Protein AF-A0A9R0SVG1-F1 (afdb_monomer_lite)

Foldseek 3Di:
DDDDDDDQDDAVAFLHHDPDLCSLQEELQRRLVVVLVVVQVVCVVVVVCQPPADEAEDFEQCLRNRLVNVVCLVVCVVDPPTRNHNYQAYEYELYDFACVLQVVVLVVDDDPDDDDDPPPPPPPVPQPQQDQRDQDPPPDLCNVQNVVQVQSQDPVNCVVVVRDPPGDNGGTNDDPPRNYDHPPNGCLVSVLVCLVVLHAYEYEYACAESNRHVRSVVVSVVVSVFAWPADWDFDDDPPDGQWIWTATHSNYIYTYGYQAYRPRCSGPVPSVVVVVVCVVVVHDD

Structure (mmCIF, N/CA/C/O backbone):
data_AF-A0A9R0SVG1-F1
#
_entry.id   AF-A0A9R0SVG1-F1
#
loop_
_atom_site.group_PDB
_atom_site.id
_atom_site.type_symbol
_atom_site.label_atom_id
_atom_site.label_alt_id
_atom_site.label_comp_id
_atom_site.label_asym_id
_atom_site.label_entity_id
_atom_site.label_seq_id
_atom_site.pdbx_PDB_ins_code
_atom_site.Cartn_x
_atom_site.Cartn_y
_atom_site.Cartn_z
_atom_site.occupancy
_atom_site.B_iso_or_equiv
_atom_site.auth_seq_id
_atom_site.auth_comp_id
_atom_site.auth_asym_id
_atom_site.auth_atom_id
_atom_site.pdbx_PDB_model_num
ATOM 1 N N . MET A 1 1 ? -10.661 -12.583 -8.905 1.00 70.31 1 MET A N 1
ATOM 2 C CA . MET A 1 1 ? -11.545 -11.723 -8.083 1.00 70.31 1 MET A CA 1
ATOM 3 C C . MET A 1 1 ? -10.953 -11.666 -6.681 1.00 70.31 1 MET A C 1
ATOM 5 O O . MET A 1 1 ? -10.494 -12.705 -6.222 1.00 70.31 1 MET A O 1
ATOM 9 N N . ALA A 1 2 ? -10.889 -10.492 -6.050 1.00 90.62 2 ALA A N 1
ATOM 10 C CA . ALA A 1 2 ? -10.274 -10.303 -4.732 1.00 90.62 2 ALA A CA 1
ATOM 11 C C . ALA A 1 2 ? -11.295 -9.747 -3.730 1.00 90.62 2 ALA A C 1
ATOM 13 O O . ALA A 1 2 ? -12.180 -8.985 -4.111 1.00 90.62 2 ALA A O 1
ATOM 14 N N . SER A 1 3 ? -11.151 -10.113 -2.457 1.00 96.00 3 SER A N 1
ATOM 15 C CA . SER A 1 3 ? -11.856 -9.476 -1.340 1.00 96.00 3 SER A CA 1
ATOM 16 C C . SER A 1 3 ? -10.907 -8.484 -0.677 1.00 96.00 3 SER A C 1
ATOM 18 O O . SER A 1 3 ? -9.765 -8.839 -0.388 1.00 96.00 3 SER A O 1
ATOM 20 N N . ILE A 1 4 ? -11.362 -7.251 -0.454 1.00 96.19 4 ILE A N 1
ATOM 21 C CA . ILE A 1 4 ? -10.527 -6.157 0.056 1.00 96.19 4 ILE A CA 1
ATOM 22 C C . ILE A 1 4 ? -11.031 -5.743 1.437 1.00 96.19 4 ILE A C 1
ATOM 24 O O . ILE A 1 4 ? -12.234 -5.593 1.644 1.00 96.19 4 ILE A O 1
ATOM 28 N N . ILE A 1 5 ? -10.100 -5.550 2.372 1.00 97.00 5 ILE A N 1
ATOM 29 C CA . ILE A 1 5 ? -10.364 -4.981 3.694 1.00 97.00 5 ILE A CA 1
ATOM 30 C C . ILE A 1 5 ? -9.752 -3.581 3.714 1.00 97.00 5 ILE A C 1
ATOM 32 O O . ILE A 1 5 ? -8.534 -3.447 3.621 1.00 97.00 5 ILE A O 1
ATOM 36 N N . PHE A 1 6 ? -10.590 -2.556 3.859 1.00 96.94 6 PHE A N 1
ATOM 37 C CA . PHE A 1 6 ? -10.144 -1.201 4.178 1.00 96.94 6 PHE A CA 1
ATOM 38 C C . PHE A 1 6 ? -10.179 -1.030 5.694 1.00 96.94 6 PHE A C 1
ATOM 40 O O . PHE A 1 6 ? -11.219 -1.240 6.319 1.00 96.94 6 PHE A O 1
ATOM 47 N N . LEU A 1 7 ? -9.029 -0.712 6.284 1.00 97.38 7 LEU A N 1
ATOM 48 C CA . LEU A 1 7 ? -8.871 -0.576 7.726 1.00 97.38 7 LEU A CA 1
ATOM 49 C C . LEU A 1 7 ? -8.456 0.851 8.065 1.00 97.38 7 LEU A C 1
ATOM 51 O O . LEU A 1 7 ? -7.365 1.278 7.695 1.00 97.38 7 LEU A O 1
ATOM 55 N N . ASP A 1 8 ? -9.288 1.539 8.841 1.00 96.06 8 ASP A N 1
ATOM 56 C CA . ASP A 1 8 ? -8.904 2.796 9.473 1.00 96.06 8 ASP A CA 1
ATOM 57 C C . ASP A 1 8 ? -7.877 2.511 10.576 1.00 96.06 8 ASP A C 1
ATOM 59 O O . ASP A 1 8 ? -8.185 1.914 11.611 1.00 96.06 8 ASP A O 1
ATOM 63 N N . SER A 1 9 ? -6.632 2.905 10.333 1.00 94.62 9 SER A N 1
ATOM 64 C CA . SER A 1 9 ? -5.501 2.730 11.242 1.00 94.62 9 SER A CA 1
ATOM 65 C C . SER A 1 9 ? -4.568 3.938 11.122 1.00 94.62 9 SER A C 1
ATOM 67 O O . SER A 1 9 ? -4.356 4.401 10.000 1.00 94.62 9 SER A O 1
ATOM 69 N N . PRO A 1 10 ? -3.951 4.418 12.217 1.00 94.94 10 PRO A N 1
ATOM 70 C CA . PRO A 1 10 ? -4.011 3.913 13.596 1.00 94.94 10 PRO A CA 1
ATOM 71 C C . PRO A 1 10 ? -5.373 4.102 14.285 1.00 94.94 10 PRO A C 1
ATOM 73 O O . PRO A 1 10 ? -6.328 4.648 13.735 1.00 94.94 10 PRO A O 1
ATOM 76 N N . VAL A 1 11 ? -5.477 3.619 15.524 1.00 94.38 11 VAL A N 1
ATOM 77 C CA . VAL A 1 11 ? -6.601 3.959 16.402 1.00 94.38 11 VAL A CA 1
ATOM 78 C C . VAL A 1 11 ? -6.771 5.484 16.479 1.00 94.38 11 VAL A C 1
ATOM 80 O O . VAL A 1 11 ? -5.789 6.218 16.538 1.00 94.38 11 VAL A O 1
ATOM 83 N N . CYS A 1 12 ? -8.021 5.958 16.463 1.00 92.44 12 CYS A N 1
ATOM 84 C CA . CYS A 1 12 ? -8.389 7.380 16.393 1.00 92.44 12 CYS A CA 1
ATOM 85 C C . CYS A 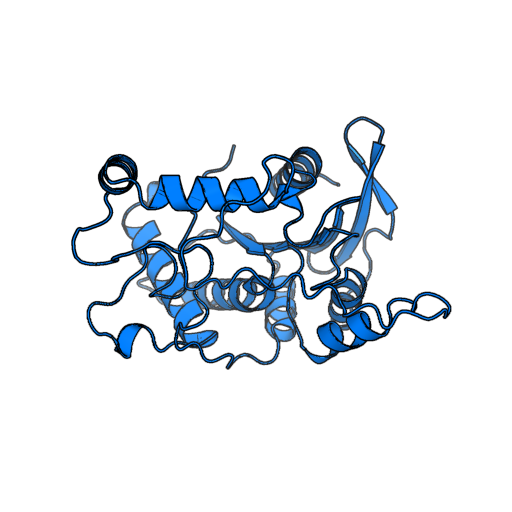1 12 ? -8.241 8.046 15.006 1.00 92.44 12 CYS A C 1
ATOM 87 O O . CYS A 1 12 ? -8.446 9.258 14.897 1.00 92.44 12 CYS A O 1
ATOM 89 N N . SER A 1 13 ? -7.962 7.269 13.953 1.00 92.56 13 SER A N 1
ATOM 90 C CA . SER A 1 13 ? -8.112 7.675 12.547 1.00 92.56 13 SER A CA 1
ATOM 91 C C . SER A 1 13 ? -9.465 7.234 11.980 1.00 92.56 13 SER A C 1
ATOM 93 O O . SER A 1 13 ? -9.929 6.136 12.282 1.00 92.56 13 SER A O 1
ATOM 95 N N . GLY A 1 14 ? -10.094 8.074 11.150 1.00 93.12 14 GLY A N 1
ATOM 96 C CA . GLY A 1 14 ? -11.385 7.774 10.523 1.00 93.12 14 GLY A CA 1
ATOM 97 C C . GLY A 1 14 ? -12.462 7.397 11.545 1.00 93.12 14 GLY A C 1
ATOM 98 O O . GLY A 1 14 ? -12.779 8.179 12.440 1.00 93.12 14 GLY A O 1
ATOM 99 N N . PHE A 1 15 ? -13.022 6.193 11.423 1.00 95.56 15 PHE A N 1
ATOM 100 C CA . PHE A 1 15 ? -13.995 5.636 12.366 1.00 95.56 15 PHE A CA 1
ATOM 101 C C . PHE A 1 15 ? -13.387 4.776 13.486 1.00 95.56 15 PHE A C 1
ATOM 103 O O . PHE A 1 15 ? -14.113 4.333 14.384 1.00 95.56 15 PHE A O 1
ATOM 110 N N . SER A 1 16 ? -12.076 4.533 13.474 1.00 95.12 16 SER A N 1
ATOM 111 C CA . SER A 1 16 ? -11.395 3.811 14.551 1.00 95.12 16 SER A CA 1
ATOM 112 C C . SER A 1 16 ? -11.310 4.669 15.811 1.00 95.12 16 SER A C 1
ATOM 114 O O . SER A 1 16 ? -11.025 5.859 15.750 1.00 95.12 16 SER A O 1
ATOM 116 N N . TYR A 1 17 ? -11.517 4.067 16.985 1.00 94.38 17 TYR A N 1
ATOM 117 C CA . TYR A 1 17 ? -11.576 4.799 18.254 1.00 94.38 17 TYR A CA 1
ATOM 118 C C . TYR A 1 17 ? -11.022 3.987 19.430 1.00 94.38 17 TYR A C 1
ATOM 120 O O . TYR A 1 17 ? -10.997 2.754 19.407 1.00 94.38 17 TYR A O 1
ATOM 128 N N . ALA A 1 18 ? -10.629 4.692 20.491 1.00 93.69 18 ALA A N 1
ATOM 129 C CA . ALA A 1 18 ? -10.291 4.123 21.791 1.00 93.69 18 ALA A CA 1
ATOM 130 C C . ALA A 1 18 ? -11.316 4.570 22.844 1.00 93.69 18 ALA A C 1
ATOM 132 O O . ALA A 1 18 ? -11.892 5.649 22.745 1.00 93.69 18 ALA A O 1
ATOM 133 N N . ARG A 1 19 ? -11.562 3.735 23.864 1.00 92.56 19 ARG A N 1
ATOM 134 C CA . ARG A 1 19 ? -12.408 4.125 25.012 1.00 92.56 19 ARG A CA 1
ATOM 135 C C . ARG A 1 19 ? -11.663 5.026 25.996 1.00 92.56 19 ARG A C 1
ATOM 137 O O . ARG A 1 19 ? -12.277 5.876 26.624 1.00 92.56 19 ARG A O 1
ATOM 144 N N . ASP A 1 20 ? -10.361 4.797 26.137 1.00 91.75 20 ASP A N 1
ATOM 145 C CA . ASP A 1 20 ? -9.449 5.654 26.888 1.00 91.75 20 ASP A CA 1
ATOM 146 C C . ASP A 1 20 ? -8.769 6.607 25.890 1.00 91.75 20 ASP A C 1
ATOM 148 O O . ASP A 1 20 ? -8.185 6.106 24.923 1.00 91.75 20 ASP A O 1
ATOM 152 N N . PRO A 1 21 ? -8.814 7.938 26.090 1.00 85.38 21 PRO A N 1
ATOM 153 C CA . PRO A 1 21 ? -8.112 8.899 25.238 1.00 85.38 21 PRO A CA 1
ATOM 154 C C . PRO A 1 21 ? -6.615 8.604 25.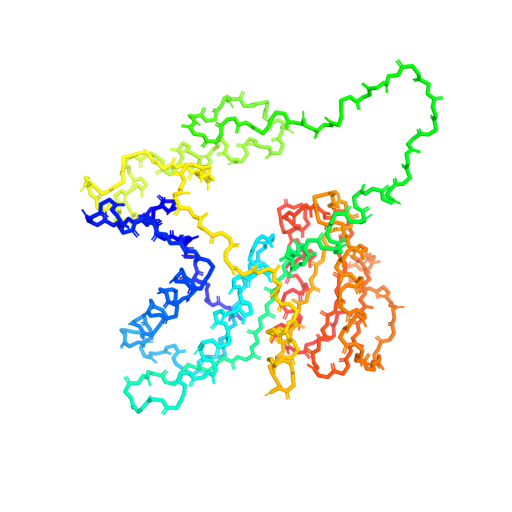069 1.00 85.38 21 PRO A C 1
ATOM 156 O O . PRO A 1 21 ? -6.070 8.817 23.988 1.00 85.38 21 PRO A O 1
ATOM 159 N N . LYS A 1 22 ? -5.952 8.043 26.091 1.00 88.44 22 LYS A N 1
ATOM 160 C CA . LYS A 1 22 ? -4.541 7.624 25.999 1.00 88.44 22 LYS A CA 1
ATOM 161 C C . LYS A 1 22 ? -4.327 6.481 25.013 1.00 88.44 22 LYS A C 1
ATOM 163 O O . LYS A 1 22 ? -3.214 6.272 24.553 1.00 88.44 22 LYS A O 1
ATOM 168 N N . GLY A 1 23 ? -5.383 5.749 24.660 1.00 90.69 23 GLY A N 1
ATOM 169 C CA . GLY A 1 23 ? -5.327 4.708 23.643 1.00 90.69 23 GLY A CA 1
ATOM 170 C C . GLY A 1 23 ? -5.026 5.238 22.242 1.00 90.69 23 GLY A C 1
ATOM 171 O O . GLY A 1 23 ? -4.617 4.437 21.410 1.00 90.69 23 GLY A O 1
ATOM 172 N N . CYS A 1 24 ? -5.198 6.542 21.985 1.00 91.75 24 CYS A N 1
ATOM 173 C CA . CYS A 1 24 ? -4.797 7.170 20.725 1.00 91.75 24 CYS A CA 1
ATOM 174 C C . CYS A 1 24 ? -3.278 7.380 20.609 1.00 91.75 24 CYS A C 1
ATOM 176 O O . CYS A 1 24 ? -2.806 7.585 19.496 1.00 91.75 24 CYS A O 1
ATOM 178 N N . ASP A 1 25 ? -2.534 7.366 21.724 1.00 94.62 25 ASP A N 1
ATOM 179 C CA . ASP A 1 25 ? -1.086 7.603 21.753 1.00 94.62 25 ASP A CA 1
ATOM 180 C C . ASP A 1 25 ? -0.339 6.338 21.314 1.00 94.62 25 ASP A C 1
ATOM 182 O O . ASP A 1 25 ? -0.187 5.368 22.066 1.00 94.62 25 ASP A O 1
ATOM 186 N N . VAL A 1 26 ? 0.043 6.313 20.039 1.00 95.44 26 VAL A N 1
ATOM 187 C CA . VAL A 1 26 ? 0.691 5.168 19.391 1.00 95.44 26 VAL A CA 1
ATOM 188 C C . VAL A 1 26 ? 1.858 5.627 18.516 1.00 95.44 26 VAL A C 1
ATOM 190 O O . VAL A 1 26 ? 2.069 6.813 18.303 1.00 95.44 26 VAL A O 1
ATOM 193 N N . GLY A 1 27 ? 2.640 4.687 17.999 1.00 96.31 27 GLY A N 1
ATOM 194 C CA . GLY A 1 27 ? 3.710 4.942 17.037 1.00 96.31 27 GLY A CA 1
ATOM 195 C C . GLY A 1 27 ? 3.743 3.889 15.938 1.00 96.31 27 GLY A C 1
ATOM 196 O O . GLY A 1 27 ? 2.849 3.039 15.871 1.00 96.31 27 GLY A O 1
ATOM 197 N N . ASP A 1 28 ? 4.768 3.906 15.091 1.00 97.31 28 ASP A N 1
ATOM 198 C CA . ASP A 1 28 ? 4.919 2.968 13.972 1.00 97.31 28 ASP A CA 1
ATOM 199 C C . ASP A 1 28 ? 4.884 1.519 14.452 1.00 97.31 28 ASP A C 1
ATOM 201 O O . ASP A 1 28 ? 4.130 0.698 13.920 1.00 97.31 28 ASP A O 1
ATOM 205 N N . TYR A 1 29 ? 5.627 1.211 15.516 1.00 97.38 29 TYR A N 1
ATOM 206 C CA . TYR A 1 29 ? 5.668 -0.137 16.083 1.00 97.38 29 TYR A CA 1
ATOM 207 C C . TYR A 1 29 ? 4.358 -0.550 16.750 1.00 97.38 29 TYR A C 1
ATOM 209 O O . TYR A 1 29 ? 3.818 -1.626 16.469 1.00 97.38 29 TYR A O 1
ATOM 217 N N . SER A 1 30 ? 3.826 0.286 17.643 1.00 96.56 30 SER A N 1
ATOM 218 C CA . SER A 1 30 ? 2.647 -0.081 18.429 1.00 96.56 30 SER A CA 1
ATOM 219 C C . SER A 1 30 ? 1.372 -0.117 17.582 1.00 96.56 30 SER A C 1
ATOM 221 O O . SER A 1 30 ? 0.575 -1.043 17.751 1.00 96.56 30 SER A O 1
ATOM 223 N N . SER A 1 31 ? 1.208 0.795 16.618 1.00 96.69 31 SER A N 1
ATOM 224 C CA . SER A 1 31 ? 0.087 0.775 15.670 1.00 96.69 31 SER A CA 1
ATOM 225 C C . SER A 1 31 ? 0.156 -0.437 14.732 1.00 96.69 31 SER A C 1
ATOM 227 O O . SER A 1 31 ? -0.833 -1.157 14.586 1.00 96.69 31 SER A O 1
ATOM 229 N N . SER A 1 32 ? 1.336 -0.766 14.194 1.00 97.44 32 SER A N 1
ATOM 230 C CA . SER A 1 32 ? 1.528 -1.958 13.353 1.00 97.44 32 SER A CA 1
ATOM 231 C C . SER A 1 32 ? 1.206 -3.253 14.106 1.00 97.44 32 SER A C 1
ATOM 233 O O . SER A 1 32 ? 0.601 -4.179 13.557 1.00 97.44 32 SER A O 1
ATOM 235 N N . LEU A 1 33 ? 1.546 -3.321 15.398 1.00 95.44 33 LEU A N 1
ATOM 236 C CA . LEU A 1 33 ? 1.188 -4.452 16.252 1.00 95.44 33 LEU A CA 1
ATOM 237 C C . LEU A 1 33 ? -0.325 -4.525 16.512 1.00 95.44 33 LEU A C 1
ATOM 239 O O . LEU A 1 33 ? -0.888 -5.621 16.571 1.00 95.44 33 LEU A 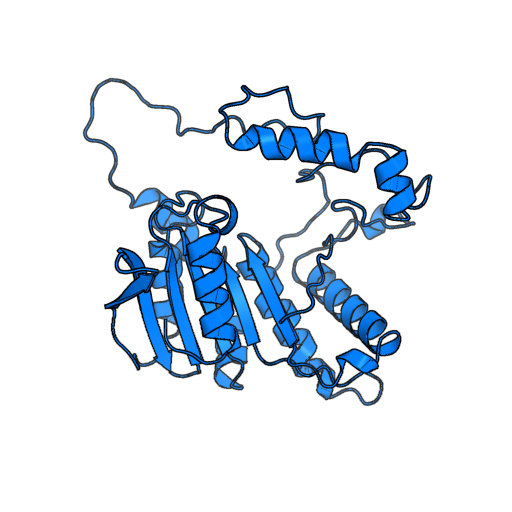O 1
ATOM 243 N N . GLN A 1 34 ? -1.007 -3.385 16.655 1.00 96.06 34 GLN A N 1
ATOM 244 C CA . GLN A 1 34 ? -2.469 -3.347 16.761 1.00 96.06 34 GLN A CA 1
ATOM 245 C C . GLN A 1 34 ? -3.140 -3.862 15.481 1.00 96.06 34 GLN A C 1
ATOM 247 O O . GLN A 1 34 ? -4.071 -4.663 15.585 1.00 96.06 34 GLN A O 1
ATOM 252 N N . VAL A 1 35 ? -2.634 -3.496 14.297 1.00 97.25 35 VAL A N 1
ATOM 253 C CA . VAL A 1 35 ? -3.131 -4.025 13.014 1.00 97.25 35 VAL A CA 1
ATOM 254 C C . VAL A 1 35 ? -2.929 -5.538 12.928 1.00 97.25 35 VAL A C 1
ATOM 256 O O . VAL A 1 35 ? -3.862 -6.260 12.582 1.00 97.25 35 VAL A O 1
ATOM 259 N N . GLN A 1 36 ? -1.761 -6.056 13.320 1.00 95.44 36 GLN A N 1
ATOM 260 C CA . GLN A 1 36 ? -1.529 -7.505 13.350 1.00 95.44 36 GLN A CA 1
ATOM 261 C C . GLN A 1 36 ? -2.508 -8.229 14.291 1.00 95.44 36 GLN A C 1
ATOM 263 O O . GLN A 1 36 ? -3.076 -9.261 13.931 1.00 95.44 36 GLN A O 1
ATOM 268 N N . ARG A 1 37 ? -2.776 -7.661 15.474 1.00 94.88 37 ARG A N 1
ATOM 269 C CA . ARG A 1 37 ? -3.774 -8.197 16.416 1.00 94.88 37 ARG A CA 1
ATOM 270 C C . ARG A 1 37 ? -5.191 -8.143 15.849 1.00 94.88 37 ARG A C 1
ATOM 272 O O . ARG A 1 37 ? -5.959 -9.078 16.076 1.00 94.88 37 ARG A O 1
ATOM 279 N N . PHE A 1 38 ? -5.543 -7.069 15.143 1.00 96.62 38 PHE A N 1
ATOM 280 C CA . PHE 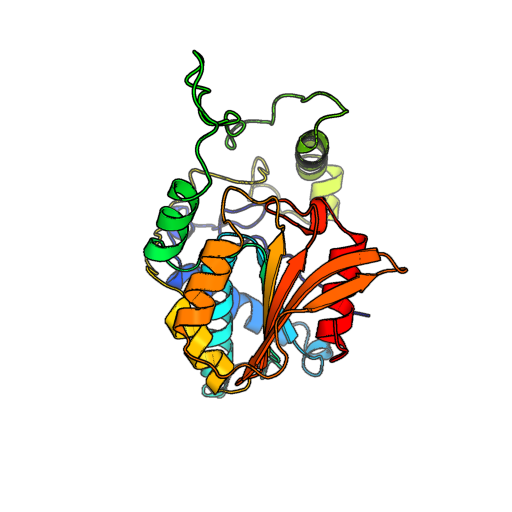A 1 38 ? -6.820 -6.954 14.444 1.00 96.62 38 PHE A CA 1
ATOM 281 C C . PHE A 1 38 ? -6.962 -8.058 13.395 1.00 96.62 38 PHE A C 1
ATOM 283 O O . PHE A 1 38 ? -7.950 -8.784 13.435 1.00 96.62 38 PHE A O 1
ATOM 290 N N . LEU A 1 39 ? -5.962 -8.242 12.527 1.00 96.06 39 LEU A N 1
ATOM 291 C CA . LEU A 1 39 ? -5.987 -9.265 11.479 1.00 96.06 39 LEU A CA 1
ATOM 292 C C . LEU A 1 39 ? -6.137 -10.667 12.070 1.00 96.06 39 LEU A C 1
ATOM 294 O O . LEU A 1 39 ? -6.999 -11.419 11.625 1.00 96.06 39 LEU A O 1
ATOM 298 N N . ASN A 1 40 ? -5.395 -10.994 13.131 1.00 93.75 40 ASN A N 1
ATOM 299 C CA . ASN A 1 40 ? -5.560 -12.270 13.828 1.00 93.75 40 ASN A CA 1
ATOM 300 C C . ASN A 1 40 ? -6.999 -12.480 14.305 1.00 93.75 40 ASN A C 1
ATOM 302 O O . ASN A 1 40 ? -7.601 -13.507 14.008 1.00 93.75 40 ASN A O 1
ATOM 306 N N . LYS A 1 41 ? -7.582 -11.492 14.995 1.00 95.31 41 LYS A N 1
ATOM 307 C CA . LYS A 1 41 ? -8.979 -11.576 15.439 1.00 95.31 41 LYS A CA 1
ATOM 308 C C . LYS A 1 41 ? -9.934 -11.700 14.257 1.00 95.31 41 LYS A C 1
ATOM 310 O O . LYS A 1 41 ? -10.871 -12.490 14.330 1.00 95.31 41 LYS A O 1
ATOM 315 N N . TRP A 1 42 ? -9.715 -10.945 13.185 1.00 96.50 42 TRP A N 1
ATOM 316 C CA . TRP A 1 42 ? -10.563 -10.979 12.000 1.00 96.50 42 TRP A CA 1
ATOM 317 C C . TRP A 1 42 ? -10.559 -12.372 11.365 1.00 96.50 42 TRP A C 1
ATOM 319 O O . TRP A 1 42 ? -11.630 -12.933 11.159 1.00 96.50 42 TRP A O 1
ATOM 329 N N . PHE A 1 43 ? -9.386 -12.977 11.165 1.00 95.12 43 PHE A N 1
ATOM 330 C CA . PHE A 1 43 ? -9.256 -14.325 10.605 1.00 95.12 43 PHE A CA 1
ATOM 331 C C . PHE A 1 43 ? -9.764 -15.431 11.538 1.00 95.12 43 PHE A C 1
ATOM 333 O O . PHE A 1 43 ? -10.281 -16.432 11.053 1.00 95.12 43 PHE A O 1
ATOM 340 N N . THR A 1 44 ? -9.698 -15.250 12.861 1.00 94.31 44 THR A N 1
ATOM 341 C CA . THR A 1 44 ? -10.360 -16.157 13.814 1.00 94.31 44 THR A CA 1
ATOM 342 C C . THR A 1 44 ? -11.884 -16.143 13.653 1.00 94.31 44 THR A C 1
ATOM 344 O O . THR A 1 44 ? -12.507 -17.197 13.726 1.00 94.31 44 THR A O 1
ATOM 347 N N . HIS A 1 45 ? -12.492 -14.975 13.415 1.00 96.25 45 HIS A N 1
ATOM 348 C CA . HIS A 1 45 ? -13.945 -14.856 13.212 1.00 96.25 45 HIS A CA 1
ATOM 349 C C . HIS A 1 45 ? -14.387 -15.156 11.771 1.00 96.25 45 HIS A C 1
ATOM 351 O O . HIS A 1 45 ? -15.567 -15.411 11.542 1.00 96.25 45 HIS A O 1
ATOM 357 N N . HIS A 1 46 ? -13.459 -15.140 10.809 1.00 96.44 46 HIS A N 1
ATOM 358 C CA . HIS A 1 46 ? -13.731 -15.388 9.391 1.00 96.44 46 HIS A CA 1
ATOM 359 C C . HIS A 1 46 ? -12.803 -16.478 8.817 1.00 96.44 46 HIS A C 1
ATOM 361 O O . HIS A 1 46 ? -12.045 -16.224 7.871 1.00 96.44 46 HIS A O 1
ATOM 367 N N . PRO A 1 47 ? -12.845 -17.710 9.365 1.00 95.94 47 PRO A N 1
ATOM 368 C CA . PRO A 1 47 ? -11.921 -18.781 8.996 1.00 95.94 47 PRO A CA 1
ATOM 369 C C . PRO A 1 47 ? -12.022 -19.198 7.521 1.00 95.94 47 PRO A C 1
ATOM 371 O O . PRO A 1 47 ? -11.054 -19.713 6.968 1.00 95.94 47 PRO A O 1
ATOM 374 N N . GLN A 1 48 ? -13.147 -18.924 6.850 1.00 96.12 48 GLN A N 1
ATOM 375 C CA . GLN A 1 48 ? -13.344 -19.199 5.423 1.00 96.12 48 GLN A CA 1
ATOM 376 C C . GLN A 1 48 ? -12.352 -18.465 4.505 1.00 96.12 48 GLN A C 1
ATOM 378 O O . GLN A 1 48 ? -12.180 -18.866 3.359 1.00 96.12 48 GLN A O 1
ATOM 383 N N . TYR A 1 49 ? -11.687 -17.410 4.988 1.00 96.06 49 TYR A N 1
ATOM 384 C CA . TYR A 1 49 ? -10.672 -16.681 4.224 1.00 96.06 49 TYR A CA 1
ATOM 385 C C . TYR A 1 49 ? -9.238 -17.170 4.482 1.00 96.06 49 TYR A C 1
ATOM 387 O O . TYR A 1 49 ? -8.326 -16.706 3.803 1.00 96.06 49 TYR A O 1
ATOM 395 N N . LEU A 1 50 ? -9.001 -18.100 5.420 1.00 94.00 50 LEU A N 1
ATOM 396 C CA . LEU A 1 50 ? -7.645 -18.549 5.786 1.00 94.00 50 LEU A CA 1
ATOM 397 C C . LEU A 1 50 ? -6.890 -19.219 4.632 1.00 94.00 50 LEU A C 1
ATOM 399 O O . LEU A 1 50 ? -5.670 -19.095 4.534 1.00 94.00 50 LEU A O 1
ATOM 403 N N . SER A 1 51 ? -7.606 -19.912 3.744 1.00 94.62 51 SER A N 1
ATOM 404 C CA . SER A 1 51 ? -7.015 -20.535 2.556 1.00 94.62 51 SER A CA 1
ATOM 405 C C . SER A 1 51 ? -6.600 -19.519 1.492 1.00 94.62 51 SER A C 1
ATOM 407 O O . SER A 1 51 ? -5.748 -19.823 0.653 1.00 94.62 51 SER A O 1
ATOM 409 N N . ASN A 1 52 ? -7.177 -18.315 1.504 1.00 96.62 52 ASN A N 1
ATOM 410 C CA . ASN A 1 52 ? -6.956 -17.338 0.447 1.00 96.62 52 ASN A CA 1
ATOM 411 C C . ASN A 1 52 ? -5.546 -16.746 0.543 1.00 96.62 52 ASN A C 1
ATOM 413 O O . ASN A 1 52 ? -5.099 -16.411 1.640 1.00 96.62 52 ASN A O 1
ATOM 417 N N . PRO A 1 53 ? -4.842 -16.567 -0.589 1.00 97.12 53 PRO A N 1
ATOM 418 C CA . PRO A 1 53 ? -3.643 -15.742 -0.633 1.00 97.12 53 PRO A CA 1
ATOM 419 C C . PRO A 1 53 ? -3.922 -14.357 -0.045 1.00 97.12 53 PRO A C 1
ATOM 421 O O . PRO A 1 53 ? -4.804 -13.643 -0.522 1.00 97.12 53 PRO A O 1
ATOM 424 N N . PHE A 1 54 ? -3.174 -13.983 0.988 1.00 97.69 54 PHE A N 1
ATOM 425 C CA . PHE A 1 54 ? -3.327 -12.699 1.657 1.00 97.69 54 PHE A CA 1
ATOM 426 C C . PHE A 1 54 ? -2.182 -11.759 1.286 1.00 97.69 54 PHE A C 1
ATOM 428 O O . PHE A 1 54 ? -1.011 -12.153 1.278 1.00 97.69 54 PHE A O 1
ATOM 435 N N . TYR A 1 55 ? -2.527 -10.508 0.997 1.00 98.25 55 TYR A N 1
ATOM 436 C CA . TYR A 1 55 ? -1.589 -9.453 0.638 1.00 98.25 55 TYR A CA 1
ATOM 437 C C . TYR A 1 55 ? -1.898 -8.201 1.449 1.00 98.25 55 TYR A C 1
ATOM 439 O O . TYR A 1 55 ? -3.061 -7.900 1.714 1.00 98.25 55 TYR A O 1
ATOM 447 N N . LEU A 1 56 ? -0.852 -7.470 1.821 1.00 98.38 56 LEU A N 1
ATOM 448 C CA . LEU A 1 56 ? -0.975 -6.165 2.467 1.00 98.38 56 LEU A CA 1
ATOM 449 C C . LEU A 1 56 ? -0.737 -5.061 1.440 1.00 98.38 56 LEU A C 1
ATOM 451 O O . LEU A 1 56 ? 0.200 -5.154 0.652 1.00 98.38 56 LEU A O 1
ATOM 455 N N . GLY A 1 57 ? -1.570 -4.027 1.456 1.00 97.62 57 GLY A N 1
ATOM 456 C CA . GLY A 1 57 ? -1.501 -2.915 0.515 1.00 97.62 57 GLY A CA 1
ATOM 457 C C . GLY A 1 57 ? -1.548 -1.570 1.225 1.00 97.62 57 GLY A C 1
ATOM 458 O O . GLY A 1 57 ? -2.209 -1.450 2.254 1.00 97.62 57 GLY A O 1
ATOM 459 N N . GLY A 1 58 ? -0.886 -0.560 0.670 1.00 97.31 58 GLY A N 1
ATOM 460 C CA . GLY A 1 58 ? -1.053 0.822 1.112 1.00 97.31 58 GLY A CA 1
ATOM 461 C C . GLY A 1 58 ? -0.276 1.815 0.256 1.00 97.31 58 GLY A C 1
ATOM 462 O O . GLY A 1 58 ? 0.454 1.419 -0.649 1.00 97.31 58 GLY A O 1
ATOM 463 N N . ASP A 1 59 ? -0.438 3.098 0.555 1.00 95.81 59 ASP A N 1
ATOM 464 C CA . ASP A 1 59 ? 0.199 4.205 -0.160 1.00 95.81 59 ASP A CA 1
ATOM 465 C C . ASP A 1 59 ? 0.905 5.158 0.824 1.00 95.81 59 ASP A C 1
ATOM 467 O O . ASP A 1 59 ? 0.580 5.182 2.019 1.00 95.81 59 ASP A O 1
ATOM 471 N N . SER A 1 60 ? 1.857 5.956 0.343 1.00 95.56 60 SER A N 1
ATOM 472 C CA . SER A 1 60 ? 2.500 7.024 1.110 1.00 95.56 60 SER A CA 1
ATOM 473 C C . SER A 1 60 ? 3.206 6.516 2.379 1.00 95.56 60 SER A C 1
ATOM 475 O O . SER A 1 60 ? 4.112 5.677 2.323 1.00 95.56 60 SER A O 1
ATOM 477 N N . TYR A 1 61 ? 2.789 6.985 3.559 1.00 95.06 61 TYR A N 1
ATOM 478 C CA . TYR A 1 61 ? 3.305 6.553 4.859 1.00 95.06 61 TYR A CA 1
ATOM 479 C C . TYR A 1 61 ? 3.119 5.049 5.122 1.00 95.06 61 TYR A C 1
ATOM 481 O O . TYR A 1 61 ? 3.823 4.463 5.945 1.00 95.06 61 TYR A O 1
ATOM 489 N N . ALA A 1 62 ? 2.233 4.376 4.381 1.00 96.81 62 ALA A N 1
ATOM 490 C CA . ALA A 1 62 ? 2.122 2.923 4.413 1.00 96.81 62 ALA A CA 1
ATOM 491 C C . ALA A 1 62 ? 3.417 2.212 3.977 1.00 96.81 62 ALA A C 1
ATOM 493 O O . ALA A 1 62 ? 3.656 1.084 4.406 1.00 96.81 62 ALA A O 1
ATOM 494 N N . GLY A 1 63 ? 4.296 2.882 3.218 1.00 97.06 63 GLY A N 1
ATOM 495 C CA . GLY A 1 63 ? 5.658 2.420 2.928 1.00 97.06 63 GLY A CA 1
ATOM 496 C C . GLY A 1 63 ? 6.494 2.129 4.179 1.00 97.06 63 GLY A C 1
ATOM 497 O O . GLY A 1 63 ? 7.414 1.308 4.141 1.00 97.06 63 GLY A O 1
ATOM 498 N N . LYS A 1 64 ? 6.128 2.731 5.316 1.00 96.56 64 LYS A N 1
ATOM 499 C CA . LYS A 1 64 ? 6.668 2.404 6.631 1.00 96.56 64 LYS A CA 1
ATOM 500 C C . LYS A 1 64 ? 5.947 1.223 7.275 1.00 96.56 64 LYS A C 1
ATOM 502 O O . LYS A 1 64 ? 6.556 0.193 7.561 1.00 96.56 64 LYS A O 1
ATOM 507 N N . VAL A 1 65 ? 4.647 1.355 7.508 1.00 97.50 65 VAL A N 1
ATOM 508 C CA . VAL A 1 65 ? 3.925 0.411 8.374 1.00 97.50 65 VAL A CA 1
ATOM 509 C C . VAL A 1 65 ? 3.617 -0.932 7.704 1.00 97.50 65 VAL A C 1
ATOM 511 O O . VAL A 1 65 ? 3.645 -1.958 8.374 1.00 97.50 65 VAL A O 1
ATOM 514 N N . ILE A 1 66 ? 3.400 -0.997 6.387 1.00 98.56 66 ILE A N 1
ATOM 515 C CA . ILE A 1 66 ? 3.080 -2.252 5.679 1.00 98.56 66 ILE A CA 1
ATOM 516 C C . ILE A 1 66 ? 4.184 -3.314 5.789 1.00 98.56 66 ILE A C 1
ATOM 518 O O . ILE A 1 66 ? 3.869 -4.437 6.200 1.00 98.56 66 ILE A O 1
ATOM 522 N N . PRO A 1 67 ? 5.467 -3.031 5.481 1.00 98.12 67 PRO A N 1
ATOM 523 C CA . PRO A 1 67 ? 6.529 -4.019 5.678 1.00 98.12 67 PRO A CA 1
ATOM 524 C C . PRO A 1 67 ? 6.729 -4.373 7.162 1.00 98.12 67 PRO A C 1
ATOM 526 O O . PRO A 1 67 ? 7.094 -5.505 7.486 1.00 98.12 67 PRO A O 1
ATOM 529 N N . LEU A 1 68 ? 6.439 -3.460 8.090 1.00 97.62 68 LEU A N 1
ATOM 530 C CA . LEU A 1 68 ? 6.497 -3.753 9.521 1.00 97.62 68 LEU A CA 1
ATOM 531 C C . LEU A 1 68 ? 5.380 -4.722 9.954 1.00 97.62 68 LEU A C 1
ATOM 533 O O . LEU A 1 68 ? 5.654 -5.739 10.594 1.00 97.62 68 LEU A O 1
ATOM 537 N N . ILE A 1 69 ? 4.137 -4.482 9.526 1.00 97.94 69 ILE A N 1
ATOM 538 C CA . ILE A 1 69 ? 2.985 -5.369 9.760 1.00 97.94 69 ILE A CA 1
ATOM 539 C C . ILE A 1 69 ? 3.241 -6.749 9.141 1.00 97.94 69 ILE A C 1
ATOM 541 O O . ILE A 1 69 ? 3.060 -7.769 9.808 1.00 97.94 69 ILE A O 1
ATOM 545 N N . ALA A 1 70 ? 3.723 -6.797 7.895 1.00 97.44 70 ALA A N 1
ATOM 546 C CA . ALA A 1 70 ? 4.094 -8.041 7.222 1.00 97.44 70 ALA A CA 1
ATOM 547 C C . ALA A 1 70 ? 5.175 -8.811 8.006 1.00 97.44 70 ALA A C 1
ATOM 549 O O . ALA A 1 70 ? 5.120 -10.039 8.123 1.00 97.44 70 ALA A O 1
ATOM 550 N N . THR A 1 71 ? 6.133 -8.098 8.605 1.00 96.00 71 THR A N 1
ATOM 551 C CA . THR A 1 71 ? 7.154 -8.695 9.478 1.00 96.00 71 THR A CA 1
ATOM 552 C C . THR A 1 71 ? 6.521 -9.324 10.717 1.00 96.00 71 THR A C 1
ATOM 554 O O . THR A 1 71 ? 6.773 -10.496 10.989 1.00 96.00 71 THR A O 1
ATOM 557 N N . TYR A 1 72 ? 5.627 -8.621 11.414 1.00 94.56 72 TYR A N 1
ATOM 558 C CA . TYR A 1 72 ? 4.922 -9.187 12.567 1.00 94.56 72 TYR A CA 1
ATOM 559 C C . TYR A 1 72 ? 4.062 -10.401 12.212 1.00 94.56 72 TYR A C 1
ATOM 561 O O . TYR A 1 72 ? 4.065 -11.389 12.944 1.00 94.56 72 TYR A O 1
ATOM 569 N N . MET A 1 73 ? 3.364 -10.372 11.077 1.00 93.00 73 MET A N 1
ATOM 570 C CA . MET A 1 73 ? 2.575 -11.515 10.608 1.00 93.00 73 MET A CA 1
ATOM 571 C C . MET A 1 73 ? 3.455 -12.719 10.275 1.00 93.00 73 MET A C 1
ATOM 573 O O . MET A 1 73 ? 3.148 -13.842 10.663 1.00 93.00 73 MET A O 1
ATOM 577 N N . SER A 1 74 ? 4.576 -12.482 9.597 1.00 90.75 74 SER A N 1
ATOM 578 C CA . SER A 1 74 ? 5.498 -13.545 9.205 1.00 90.75 74 SER A CA 1
ATOM 579 C C . SER A 1 74 ? 6.282 -14.147 10.380 1.00 90.75 74 SER A C 1
ATOM 581 O O . SER A 1 74 ? 6.809 -15.243 10.235 1.00 90.75 74 SER A O 1
ATOM 583 N N . GLN A 1 75 ? 6.407 -13.451 11.515 1.00 84.44 75 GLN A N 1
ATOM 584 C CA . GLN A 1 75 ? 6.992 -13.979 12.759 1.00 84.44 75 GLN A CA 1
ATOM 585 C C . GLN A 1 75 ? 5.937 -14.641 13.663 1.00 84.44 75 GLN A C 1
ATOM 587 O O . GLN A 1 75 ? 6.231 -15.592 14.382 1.00 84.44 75 GLN A O 1
ATOM 592 N N . GLY A 1 76 ? 4.688 -14.159 13.622 1.00 63.75 76 GLY A N 1
ATOM 593 C CA . GLY A 1 76 ? 3.573 -14.661 14.436 1.00 63.75 76 GLY A CA 1
ATOM 594 C C . GLY A 1 76 ? 3.230 -16.137 14.212 1.00 63.75 76 GLY A C 1
ATOM 595 O O . GLY A 1 76 ? 2.632 -16.756 15.088 1.00 63.75 76 GLY A O 1
ATOM 596 N N . THR A 1 77 ? 3.684 -16.726 13.102 1.00 55.09 77 THR A N 1
ATOM 597 C CA . THR A 1 77 ? 3.576 -18.162 12.805 1.00 55.09 77 THR A CA 1
ATOM 598 C C . THR A 1 77 ? 4.313 -19.066 13.801 1.00 55.09 77 THR A C 1
ATOM 600 O O . THR A 1 77 ? 4.077 -20.269 13.809 1.00 55.09 77 THR A O 1
ATOM 603 N N . GLU A 1 78 ? 5.190 -18.518 14.652 1.00 52.50 78 GLU A N 1
ATOM 604 C CA . GLU A 1 78 ? 5.922 -19.276 15.680 1.00 52.50 78 GLU A CA 1
ATOM 605 C C . GLU A 1 78 ? 5.159 -19.418 17.014 1.00 52.50 78 GLU A C 1
ATOM 607 O O . GLU A 1 78 ? 5.575 -20.177 17.891 1.00 52.50 78 GLU A O 1
ATOM 612 N N . LYS A 1 79 ? 4.023 -18.725 17.195 1.00 58.31 79 LYS A N 1
ATOM 613 C CA . LYS A 1 79 ? 3.190 -18.821 18.409 1.00 58.31 79 LYS A CA 1
ATOM 614 C C . LYS A 1 79 ? 1.980 -19.727 18.153 1.00 58.31 79 LYS A C 1
ATOM 616 O O . LYS A 1 79 ? 1.141 -19.405 17.320 1.00 58.31 79 LYS A O 1
ATOM 621 N N . ARG A 1 80 ? 1.873 -20.836 18.903 1.00 58.16 80 ARG A N 1
ATOM 622 C CA . ARG A 1 80 ? 0.898 -21.937 18.701 1.00 58.16 80 ARG A CA 1
ATOM 623 C C . ARG A 1 80 ? -0.595 -21.546 18.698 1.00 58.16 80 ARG A C 1
ATOM 625 O O . ARG A 1 80 ? -1.387 -22.334 18.198 1.00 58.16 80 ARG A O 1
ATOM 632 N N . ASP A 1 81 ? -0.966 -20.357 19.178 1.00 67.44 81 ASP A N 1
ATOM 633 C CA . ASP A 1 81 ? -2.371 -19.954 19.383 1.00 67.44 81 ASP A CA 1
ATOM 634 C C . ASP A 1 81 ? -2.893 -18.891 18.388 1.00 67.44 81 ASP A C 1
ATOM 636 O O . ASP A 1 81 ? -3.931 -18.273 18.629 1.00 67.44 81 ASP A O 1
ATOM 640 N N . GLN A 1 82 ? -2.185 -18.618 17.283 1.00 76.31 82 GLN A N 1
ATOM 641 C CA . GLN A 1 82 ? -2.619 -17.642 16.266 1.00 76.31 82 GLN A CA 1
ATOM 642 C C . GLN A 1 82 ? -3.053 -18.326 14.960 1.00 76.31 82 GLN A C 1
ATOM 644 O O . GLN A 1 82 ? -2.462 -19.339 14.582 1.00 76.31 82 GLN A O 1
ATOM 649 N N . PRO A 1 83 ? -4.066 -17.790 14.241 1.00 83.25 83 PRO A N 1
ATOM 650 C CA . PRO A 1 83 ? -4.434 -18.327 12.938 1.00 83.25 83 PRO A CA 1
ATOM 651 C C . PRO A 1 83 ? -3.258 -18.220 11.963 1.00 83.25 83 PRO A C 1
ATOM 653 O O . PRO A 1 83 ? -2.608 -17.178 11.865 1.00 83.25 83 PRO A O 1
ATOM 656 N N . LEU A 1 84 ? -3.010 -19.288 11.205 1.00 87.62 84 LEU A N 1
ATOM 657 C CA . LEU A 1 84 ? -1.989 -19.291 10.163 1.00 87.62 84 LEU A CA 1
ATOM 658 C C . LEU A 1 84 ? -2.505 -18.536 8.932 1.00 87.62 84 LEU A C 1
ATOM 660 O O . LEU A 1 84 ? -3.162 -19.109 8.065 1.00 87.62 84 LEU A O 1
ATOM 664 N N . ILE A 1 85 ? -2.222 -17.236 8.866 1.00 92.56 85 ILE A N 1
ATOM 665 C CA . ILE A 1 85 ? -2.617 -16.386 7.739 1.00 92.56 85 ILE A CA 1
ATOM 666 C C . ILE A 1 85 ? -1.688 -16.656 6.548 1.00 92.56 85 ILE A C 1
ATOM 668 O O . ILE A 1 85 ? -0.466 -16.568 6.666 1.00 92.56 85 ILE A O 1
ATOM 672 N N . ASN A 1 86 ? -2.267 -16.943 5.380 1.00 95.06 86 ASN A N 1
ATOM 673 C CA . ASN A 1 86 ? -1.548 -17.268 4.146 1.00 95.06 86 ASN A CA 1
ATOM 674 C C . ASN A 1 86 ? -0.949 -16.019 3.456 1.00 95.06 86 ASN A C 1
ATOM 676 O O . ASN A 1 86 ? -1.281 -15.698 2.312 1.00 95.06 86 ASN A O 1
ATOM 680 N N . LEU A 1 87 ? -0.073 -15.293 4.159 1.00 96.75 87 LEU A N 1
ATOM 681 C CA . LEU A 1 87 ? 0.607 -14.103 3.644 1.00 96.75 87 LEU A CA 1
ATOM 682 C C . LEU A 1 87 ? 1.505 -14.468 2.451 1.00 96.75 87 LEU A C 1
ATOM 684 O O . LEU A 1 87 ? 2.392 -15.314 2.562 1.00 96.75 87 LEU A O 1
ATOM 688 N N . LYS A 1 88 ? 1.297 -13.816 1.304 1.00 97.50 88 LYS A N 1
ATOM 689 C CA . LYS A 1 88 ? 2.082 -14.037 0.076 1.00 97.50 88 LYS A CA 1
ATOM 690 C C . LYS A 1 88 ? 2.999 -12.879 -0.289 1.00 97.50 88 LYS A C 1
ATOM 692 O O . LYS A 1 88 ? 4.004 -13.084 -0.975 1.00 97.50 88 LYS A O 1
ATOM 697 N N . GLY A 1 89 ? 2.680 -11.677 0.168 1.00 98.00 89 GLY A N 1
ATOM 698 C CA . GLY A 1 89 ? 3.446 -10.494 -0.171 1.00 98.00 89 GLY A CA 1
ATOM 699 C C . GLY A 1 89 ? 2.743 -9.208 0.212 1.00 98.00 89 GLY A C 1
ATOM 700 O O . GLY A 1 89 ? 1.746 -9.212 0.935 1.00 98.00 89 GLY A O 1
ATOM 701 N N . TYR A 1 90 ? 3.271 -8.109 -0.299 1.00 98.69 90 TYR A N 1
ATOM 702 C CA . TYR A 1 90 ? 2.722 -6.782 -0.088 1.00 98.69 90 TYR A CA 1
ATOM 703 C C . TYR A 1 90 ? 2.937 -5.897 -1.315 1.00 98.69 90 TYR A C 1
ATOM 705 O O . TYR A 1 90 ? 3.825 -6.153 -2.133 1.00 98.69 90 TYR A O 1
ATOM 713 N N . LEU A 1 91 ? 2.112 -4.864 -1.430 1.00 98.38 91 LEU A N 1
ATOM 714 C CA . LEU A 1 91 ? 2.197 -3.842 -2.459 1.00 98.38 91 LEU A CA 1
ATOM 715 C C . LEU A 1 91 ? 2.163 -2.452 -1.822 1.00 98.38 91 LEU A C 1
ATOM 717 O O . LEU A 1 91 ? 1.341 -2.198 -0.945 1.00 98.38 91 LEU A O 1
ATOM 721 N N . ILE A 1 92 ? 3.061 -1.563 -2.236 1.00 98.44 92 ILE A N 1
ATOM 722 C CA . ILE A 1 92 ? 3.130 -0.193 -1.717 1.00 98.44 92 ILE A CA 1
ATOM 723 C C . ILE A 1 92 ? 3.237 0.818 -2.859 1.00 98.44 92 ILE A C 1
ATOM 725 O O . ILE A 1 92 ? 4.092 0.674 -3.737 1.00 98.44 92 ILE A O 1
ATOM 729 N N . GLY A 1 93 ? 2.348 1.809 -2.838 1.00 97.88 93 GLY A N 1
ATOM 730 C CA . GLY A 1 93 ? 2.365 2.979 -3.716 1.00 97.88 93 GLY A CA 1
ATOM 731 C C . GLY A 1 93 ? 3.154 4.113 -3.084 1.00 97.88 93 GLY A C 1
ATOM 732 O O . GLY A 1 93 ? 3.195 4.204 -1.855 1.00 97.88 93 GLY A O 1
ATOM 733 N N . ASN A 1 94 ? 3.843 4.886 -3.926 1.00 97.06 94 ASN A N 1
ATOM 734 C CA . ASN A 1 94 ? 4.552 6.125 -3.598 1.00 97.06 94 ASN A CA 1
ATOM 735 C C . ASN A 1 94 ? 5.134 6.153 -2.163 1.00 97.06 94 ASN A C 1
ATOM 737 O O . ASN A 1 94 ? 4.799 7.025 -1.357 1.00 97.06 94 ASN A O 1
ATOM 741 N N . PRO A 1 95 ? 5.971 5.159 -1.793 1.00 96.69 95 PRO A N 1
ATOM 742 C CA . PRO A 1 95 ? 6.175 4.827 -0.389 1.00 96.69 95 PRO A CA 1
ATOM 743 C C . PRO A 1 95 ? 7.215 5.716 0.293 1.00 96.69 95 PRO A C 1
ATOM 745 O O . PRO A 1 95 ? 8.380 5.749 -0.105 1.00 96.69 95 PRO A O 1
ATOM 748 N N . ILE A 1 96 ? 6.836 6.323 1.418 1.00 94.94 96 ILE A N 1
ATOM 749 C CA . ILE A 1 96 ? 7.802 6.902 2.360 1.00 94.94 96 ILE A CA 1
ATOM 750 C C . ILE A 1 96 ? 8.505 5.744 3.065 1.00 94.94 96 ILE A C 1
ATOM 752 O O . ILE A 1 96 ? 7.849 4.900 3.680 1.00 94.94 96 ILE A O 1
ATOM 756 N N . THR A 1 97 ? 9.835 5.698 3.002 1.00 92.25 97 THR A N 1
ATOM 757 C CA . THR A 1 97 ? 10.606 4.557 3.535 1.00 92.25 97 THR A CA 1
ATOM 758 C C . THR A 1 97 ? 11.799 4.975 4.372 1.00 92.25 97 THR A C 1
ATOM 760 O O . THR A 1 97 ? 12.077 4.346 5.391 1.00 92.25 97 THR A O 1
ATOM 763 N N . GLU A 1 98 ? 12.499 6.035 3.978 1.00 87.75 98 GLU A N 1
ATOM 764 C CA . GLU A 1 98 ? 13.757 6.456 4.582 1.00 87.75 98 GLU A CA 1
ATOM 765 C C . GLU A 1 98 ? 13.964 7.950 4.285 1.00 87.75 98 GLU A C 1
ATOM 767 O O . GLU A 1 98 ? 14.262 8.322 3.140 1.00 87.75 98 GLU A O 1
ATOM 772 N N . PRO A 1 99 ? 13.918 8.825 5.309 1.00 81.12 99 PRO A N 1
ATOM 773 C CA . PRO A 1 99 ? 14.018 10.272 5.125 1.00 81.12 99 PRO A CA 1
ATOM 774 C C . PRO A 1 99 ? 15.251 10.725 4.334 1.00 81.12 99 PRO A C 1
ATOM 776 O O . PRO A 1 99 ? 15.214 11.760 3.667 1.00 81.12 99 PRO A O 1
ATOM 779 N N . LYS A 1 100 ? 16.353 9.964 4.398 1.00 76.88 100 LYS A N 1
ATOM 780 C CA . LYS A 1 100 ? 17.585 10.246 3.649 1.00 76.88 100 LYS A CA 1
ATOM 781 C C . LYS A 1 100 ? 17.376 10.218 2.132 1.00 76.88 100 LYS A C 1
ATOM 783 O O . LYS A 1 100 ? 18.016 11.011 1.446 1.00 76.88 100 LYS A O 1
ATOM 788 N N . PHE A 1 101 ? 16.558 9.308 1.609 1.00 71.94 101 PHE A N 1
ATOM 789 C CA . PHE A 1 101 ? 16.267 9.235 0.174 1.00 71.94 101 PHE A CA 1
ATOM 790 C C . PHE A 1 101 ? 15.124 10.179 -0.188 1.00 71.94 101 PHE A C 1
ATOM 792 O O . PHE A 1 101 ? 15.245 10.943 -1.145 1.00 71.94 101 PHE A O 1
ATOM 799 N N . ASP A 1 102 ? 14.084 10.204 0.645 1.00 68.50 102 ASP A N 1
ATOM 800 C CA . ASP A 1 102 ? 12.860 10.963 0.391 1.00 68.50 102 ASP A CA 1
ATOM 801 C C . ASP A 1 102 ? 13.129 12.478 0.337 1.00 68.50 102 ASP A C 1
ATOM 803 O O . ASP A 1 102 ? 12.682 13.157 -0.582 1.00 68.50 102 ASP A O 1
ATOM 807 N N . LYS A 1 103 ? 13.971 13.021 1.232 1.00 60.66 103 LYS A N 1
ATOM 808 C CA . LYS A 1 103 ? 14.310 14.460 1.232 1.00 60.66 103 LYS A CA 1
ATOM 809 C C . LYS A 1 103 ? 15.304 14.870 0.146 1.00 60.66 103 LYS A C 1
ATOM 811 O O . LYS A 1 103 ? 15.258 16.002 -0.323 1.00 60.66 103 LYS A O 1
ATOM 816 N N . LYS A 1 104 ? 16.233 13.988 -0.237 1.00 57.75 104 LYS A N 1
ATOM 817 C CA . LYS A 1 104 ? 17.283 14.326 -1.216 1.00 57.75 104 LYS A CA 1
ATOM 818 C C . LYS A 1 104 ? 16.724 14.503 -2.620 1.00 57.75 104 LYS A C 1
ATOM 820 O O . LYS A 1 104 ? 17.188 15.375 -3.344 1.00 57.75 104 LYS A O 1
ATOM 825 N N . CYS A 1 105 ? 15.744 13.689 -3.000 1.00 57.94 105 CYS A N 1
ATOM 826 C CA . CYS A 1 105 ? 15.184 13.744 -4.344 1.00 57.94 105 CYS A CA 1
ATOM 827 C C . CYS A 1 105 ? 14.231 14.924 -4.540 1.00 57.94 105 CYS A C 1
ATOM 829 O O . CYS A 1 105 ? 14.224 15.476 -5.631 1.00 57.94 105 CYS A O 1
ATOM 831 N N . VAL A 1 106 ? 13.525 15.376 -3.496 1.00 54.94 106 VAL A N 1
ATOM 832 C CA . VAL A 1 106 ? 12.701 16.602 -3.555 1.00 54.94 106 VAL A CA 1
ATOM 833 C C . VAL A 1 106 ? 13.546 17.835 -3.914 1.00 54.94 106 VAL A C 1
ATOM 835 O O . VAL A 1 106 ? 13.077 18.709 -4.630 1.00 54.94 106 VAL A O 1
ATOM 838 N N . VAL A 1 107 ? 14.814 17.878 -3.487 1.00 46.19 107 VAL A N 1
ATOM 839 C CA . VAL A 1 107 ? 15.758 18.971 -3.797 1.00 46.19 107 VAL A CA 1
ATOM 840 C C . VAL A 1 107 ? 16.422 18.812 -5.178 1.00 46.19 107 VAL A C 1
ATOM 842 O O . VAL A 1 107 ? 16.934 19.777 -5.727 1.00 46.19 107 VAL A O 1
ATOM 845 N N . ALA A 1 108 ? 16.433 17.603 -5.750 1.00 43.09 108 ALA A N 1
ATOM 846 C CA . ALA A 1 108 ? 17.132 17.290 -7.003 1.00 43.09 108 ALA A CA 1
ATOM 847 C C . ALA A 1 108 ? 16.243 17.369 -8.262 1.00 43.09 108 ALA A C 1
ATOM 849 O O . ALA A 1 108 ? 16.715 17.080 -9.363 1.00 43.09 108 ALA A O 1
ATOM 850 N N . ILE A 1 109 ? 14.965 17.728 -8.114 1.00 50.12 109 ILE A N 1
ATOM 851 C CA . ILE A 1 109 ? 14.090 18.065 -9.243 1.00 50.12 109 ILE A CA 1
ATOM 852 C C . ILE A 1 109 ? 14.588 19.408 -9.804 1.00 50.12 109 ILE A C 1
ATOM 854 O O . ILE A 1 109 ? 14.798 20.318 -9.002 1.00 50.12 109 ILE A O 1
ATOM 858 N N . PRO A 1 110 ? 14.828 19.543 -11.127 1.00 42.69 110 PRO A N 1
ATOM 859 C CA . PRO A 1 110 ? 15.406 20.758 -11.688 1.00 42.69 110 PRO A CA 1
ATOM 860 C C . PRO A 1 110 ? 14.594 21.978 -11.256 1.00 42.69 110 PRO A C 1
ATOM 862 O O . PRO A 1 110 ? 13.390 22.043 -11.519 1.00 42.69 110 PRO A O 1
ATOM 865 N N . GLU A 1 111 ? 15.249 22.933 -10.594 1.00 45.72 111 GLU A N 1
ATOM 866 C CA . GLU A 1 111 ? 14.647 24.242 -10.375 1.00 45.72 111 GLU A CA 1
ATOM 867 C C . GLU A 1 111 ? 14.287 24.830 -11.750 1.00 45.72 111 GLU A C 1
ATOM 869 O O . GLU A 1 111 ? 15.111 24.771 -12.673 1.00 45.72 111 GLU A O 1
ATOM 874 N N . PRO A 1 112 ? 13.062 25.352 -11.941 1.00 43.06 112 PRO A N 1
ATOM 875 C CA . PRO A 1 112 ? 12.739 26.100 -13.143 1.00 43.06 112 PRO A CA 1
ATOM 876 C C . PRO A 1 112 ? 13.758 27.230 -13.305 1.00 43.06 112 PRO A C 1
ATOM 878 O O . PRO A 1 112 ? 14.014 27.968 -12.356 1.00 43.06 112 PRO A O 1
ATOM 881 N N . ILE A 1 113 ? 14.343 27.335 -14.498 1.00 40.38 113 ILE A N 1
ATOM 882 C CA . ILE A 1 113 ? 15.292 28.393 -14.852 1.00 40.38 113 ILE A CA 1
ATOM 883 C C . ILE A 1 113 ? 14.618 29.753 -14.599 1.00 40.38 113 ILE A C 1
ATOM 885 O O . ILE A 1 113 ? 13.483 29.980 -15.017 1.00 40.38 113 ILE A O 1
ATOM 889 N N . ASP A 1 114 ? 15.335 30.582 -13.847 1.00 54.09 114 ASP A N 1
ATOM 890 C CA . ASP A 1 114 ? 14.930 31.793 -13.130 1.00 54.09 114 ASP A CA 1
ATOM 891 C C . ASP A 1 114 ? 14.164 32.826 -13.981 1.00 54.09 114 ASP A C 1
ATOM 893 O O . ASP A 1 114 ? 14.650 33.233 -15.034 1.00 54.09 114 ASP A O 1
ATOM 897 N N . ASP A 1 115 ? 13.002 33.285 -13.495 1.00 39.56 115 ASP A N 1
ATOM 898 C CA . ASP A 1 115 ? 12.652 34.710 -13.576 1.00 39.56 115 ASP A CA 1
ATOM 899 C C . ASP A 1 115 ? 11.498 35.085 -12.614 1.00 39.56 115 ASP A C 1
ATOM 901 O O . ASP A 1 115 ? 10.350 34.639 -12.719 1.00 39.56 115 ASP A O 1
ATOM 905 N N . ALA A 1 116 ? 11.830 35.954 -11.658 1.00 36.28 116 ALA A N 1
ATOM 906 C CA . ALA A 1 116 ? 10.961 36.872 -10.909 1.00 36.28 116 ALA A CA 1
ATOM 907 C C . ALA A 1 116 ? 9.853 36.343 -9.976 1.00 36.28 116 ALA A C 1
ATOM 909 O O . ALA A 1 116 ? 9.294 37.134 -9.213 1.00 36.28 116 ALA A O 1
ATOM 910 N N . ILE A 1 117 ? 9.532 35.053 -9.937 1.00 36.66 117 ILE A N 1
ATOM 911 C CA . ILE A 1 117 ? 8.561 34.540 -8.967 1.00 36.66 117 ILE A CA 1
ATOM 912 C C . ILE A 1 117 ? 9.212 33.375 -8.255 1.00 36.66 117 ILE A C 1
ATOM 914 O O . ILE A 1 117 ? 9.201 32.243 -8.729 1.00 36.66 117 ILE A O 1
ATOM 918 N N . ARG A 1 118 ? 9.706 33.673 -7.049 1.00 37.91 118 ARG A N 1
ATOM 919 C CA . ARG A 1 118 ? 9.645 32.790 -5.887 1.00 37.91 118 ARG A CA 1
ATOM 920 C C . ARG A 1 118 ? 8.209 32.271 -5.821 1.00 37.91 118 ARG A C 1
ATOM 922 O O . ARG A 1 118 ? 7.388 32.781 -5.059 1.00 37.91 118 ARG A O 1
ATOM 929 N N . ARG A 1 119 ? 7.859 31.318 -6.692 1.00 38.19 119 ARG A N 1
ATOM 930 C CA . ARG A 1 119 ? 6.652 30.531 -6.571 1.00 38.19 119 ARG A CA 1
ATOM 931 C C . ARG A 1 119 ? 6.952 29.842 -5.270 1.00 38.19 119 ARG A C 1
ATOM 933 O O . ARG A 1 119 ? 7.765 28.924 -5.225 1.00 38.19 119 ARG A O 1
ATOM 940 N N . LYS A 1 120 ? 6.368 30.392 -4.193 1.00 37.94 120 LYS A N 1
ATOM 941 C CA . LYS A 1 120 ? 5.762 29.607 -3.130 1.00 37.94 120 LYS A CA 1
ATOM 942 C C . LYS A 1 120 ? 5.636 28.225 -3.733 1.00 37.94 120 LYS A C 1
ATOM 944 O O . LYS A 1 120 ? 4.849 28.076 -4.676 1.00 37.94 120 LYS A O 1
ATOM 949 N N . PHE A 1 121 ? 6.483 27.287 -3.295 1.00 37.81 121 PHE A N 1
ATOM 950 C CA . PHE A 1 121 ? 6.166 25.881 -3.463 1.00 37.81 121 PHE A CA 1
ATOM 951 C C . PHE A 1 121 ? 4.660 25.832 -3.306 1.00 37.81 121 PHE A C 1
ATOM 953 O O . PHE A 1 121 ? 4.155 26.432 -2.348 1.00 37.81 121 PHE A O 1
ATOM 960 N N . LEU A 1 122 ? 3.944 25.268 -4.268 1.00 40.03 122 LEU A N 1
ATOM 961 C CA . LEU A 1 122 ? 2.557 24.939 -4.030 1.00 40.03 122 LEU A CA 1
ATOM 962 C C . LEU A 1 122 ? 2.577 23.868 -2.912 1.00 40.03 122 LEU A C 1
ATOM 964 O O . LEU A 1 122 ? 2.266 22.715 -3.144 1.00 40.03 122 LEU A O 1
ATOM 968 N N . LEU A 1 123 ? 2.926 24.234 -1.668 1.00 34.97 123 LEU A N 1
ATOM 969 C CA . LEU A 1 123 ? 1.929 24.521 -0.651 1.00 34.97 123 LEU A CA 1
ATOM 970 C C . LEU A 1 123 ? 0.671 25.059 -1.357 1.00 34.97 123 LEU A C 1
ATOM 972 O O . LEU A 1 123 ? 0.308 26.224 -1.222 1.00 34.97 123 LEU A O 1
ATOM 976 N N . GLU A 1 124 ? -0.010 24.199 -2.128 1.00 34.81 124 GLU A N 1
ATOM 977 C CA . GLU A 1 124 ? -1.421 24.017 -1.862 1.00 34.81 124 GLU A CA 1
ATOM 978 C C . GLU A 1 124 ? -1.484 24.056 -0.348 1.00 34.81 124 GLU A C 1
ATOM 980 O O . GLU A 1 124 ? -0.865 23.219 0.319 1.00 34.81 124 GLU A O 1
ATOM 985 N N . GLU A 1 125 ? -2.045 25.144 0.183 1.00 36.03 125 GLU A N 1
ATOM 986 C CA . GLU A 1 125 ? -2.541 25.151 1.541 1.00 36.03 125 GLU A CA 1
ATOM 987 C C . GLU A 1 125 ? -3.208 23.797 1.690 1.00 36.03 125 GLU A C 1
ATOM 989 O O . GLU A 1 125 ? -4.219 23.524 1.042 1.00 36.03 125 GLU A O 1
ATOM 994 N N . SER A 1 126 ? -2.535 22.889 2.402 1.00 39.72 126 SER A N 1
ATOM 995 C CA . SER A 1 126 ? -3.098 21.594 2.710 1.00 39.72 126 SER A CA 1
ATOM 996 C C . SER A 1 126 ? -4.386 21.974 3.405 1.00 39.72 126 SER A C 1
ATOM 998 O O . SER A 1 126 ? -4.280 22.532 4.500 1.00 39.72 126 SER A O 1
ATOM 1000 N N . ILE A 1 127 ? -5.530 21.818 2.728 1.00 45.28 127 ILE A N 1
ATOM 1001 C CA . ILE A 1 127 ? -6.842 22.205 3.252 1.00 45.28 127 ILE A CA 1
ATOM 1002 C C . ILE A 1 127 ? -6.835 21.761 4.704 1.00 45.28 127 ILE A C 1
ATOM 1004 O O . ILE A 1 127 ? -6.584 20.577 4.933 1.00 45.28 127 ILE A O 1
ATOM 1008 N N . GLU A 1 128 ? -6.951 22.718 5.631 1.00 42.72 128 GLU A N 1
ATOM 1009 C CA . GLU A 1 128 ? -6.848 22.522 7.080 1.00 42.72 128 GLU A CA 1
ATOM 1010 C C . GLU A 1 128 ? -7.591 21.226 7.459 1.00 42.72 128 GLU A C 1
ATOM 1012 O O . GLU A 1 128 ? -8.820 21.210 7.482 1.00 42.72 128 GLU A O 1
ATOM 1017 N N . PRO A 1 129 ? -6.890 20.090 7.680 1.00 50.28 129 PRO A N 1
ATOM 1018 C CA . PRO A 1 129 ? -7.539 18.771 7.673 1.00 50.28 129 PRO A CA 1
ATOM 1019 C C . PRO A 1 129 ? -8.403 18.493 8.904 1.00 50.28 129 PRO A C 1
ATOM 1021 O O . PRO A 1 129 ? -9.006 17.424 9.014 1.00 50.28 129 PRO A O 1
ATOM 1024 N N . ASN A 1 130 ? -8.390 19.428 9.851 1.00 50.38 130 ASN A N 1
ATOM 1025 C CA . ASN A 1 130 ? -9.094 19.347 11.118 1.00 50.38 130 ASN A CA 1
ATOM 1026 C C . ASN A 1 130 ? -10.459 20.054 11.069 1.00 50.38 130 ASN A C 1
ATOM 1028 O O . ASN A 1 130 ? -11.194 19.980 12.048 1.00 50.38 130 ASN A O 1
ATOM 1032 N N . GLU A 1 131 ? -10.804 20.703 9.953 1.00 57.62 131 GLU A N 1
ATOM 1033 C CA . GLU A 1 131 ? -12.098 21.351 9.741 1.00 57.62 131 GLU A CA 1
ATOM 1034 C C . GLU A 1 131 ? -12.850 20.706 8.571 1.00 57.62 131 GLU A C 1
ATOM 1036 O O . GLU A 1 131 ? -12.272 20.014 7.725 1.00 57.62 131 GLU A O 1
ATOM 1041 N N . ALA A 1 132 ? -14.165 20.936 8.515 1.00 63.09 132 ALA A N 1
ATOM 1042 C CA . ALA A 1 132 ? -14.965 20.575 7.355 1.00 63.09 132 ALA A CA 1
ATOM 1043 C C . ALA A 1 132 ? -14.291 21.129 6.084 1.00 63.09 132 ALA A C 1
ATOM 1045 O O . ALA A 1 132 ? -13.992 22.327 6.037 1.00 63.09 132 ALA A O 1
ATOM 1046 N N . PRO A 1 133 ? -14.049 20.306 5.046 1.00 68.69 133 PRO A N 1
ATOM 1047 C CA . PRO A 1 133 ? -13.387 20.785 3.847 1.00 68.69 133 PRO A CA 1
ATOM 1048 C C . PRO A 1 133 ? -14.199 21.935 3.250 1.00 68.69 133 PRO A C 1
ATOM 1050 O O . PRO A 1 133 ? -15.396 21.791 2.977 1.00 68.69 133 PRO A O 1
ATOM 1053 N N . GLY A 1 134 ? -13.546 23.080 3.038 1.00 70.06 134 GLY A N 1
ATOM 1054 C CA . GLY A 1 134 ? -14.132 24.174 2.272 1.00 70.06 134 GLY A CA 1
ATOM 1055 C C . GLY A 1 134 ? -14.572 23.654 0.905 1.00 70.06 134 GLY A C 1
ATOM 1056 O O . GLY A 1 134 ? -13.877 22.832 0.311 1.00 70.06 134 GLY A O 1
ATOM 1057 N N . ARG A 1 135 ? -15.741 24.084 0.412 1.00 81.50 135 ARG A N 1
ATOM 1058 C CA . ARG A 1 135 ? -16.282 23.592 -0.865 1.00 81.50 135 ARG A CA 1
ATOM 1059 C C . ARG A 1 135 ? -15.330 23.980 -2.009 1.00 81.50 135 ARG A C 1
ATOM 1061 O O . ARG A 1 135 ? -15.261 25.170 -2.324 1.00 81.50 135 ARG A O 1
ATOM 1068 N N . PRO A 1 136 ? -14.648 23.023 -2.665 1.00 81.94 136 PRO A N 1
ATOM 1069 C CA . PRO A 1 136 ? -13.797 23.338 -3.800 1.00 81.94 136 PRO A CA 1
ATOM 1070 C C . PRO A 1 136 ? -14.652 23.509 -5.065 1.00 81.94 136 PRO A C 1
ATOM 1072 O O . PRO A 1 136 ? -15.857 23.220 -5.078 1.00 81.94 136 PRO A O 1
ATOM 1075 N N . THR A 1 137 ? -14.038 23.986 -6.147 1.00 80.88 137 THR A N 1
ATOM 1076 C CA . THR A 1 137 ? -14.686 23.978 -7.464 1.00 80.88 137 THR A CA 1
ATOM 1077 C C . THR A 1 137 ? -14.950 22.537 -7.902 1.00 80.88 137 THR A C 1
ATOM 1079 O O . THR A 1 137 ? -14.206 21.626 -7.544 1.00 80.88 137 THR A O 1
ATOM 1082 N N . VAL A 1 138 ? -16.025 22.319 -8.663 1.00 82.88 138 VAL A N 1
ATOM 1083 C CA . VAL A 1 138 ? -16.433 20.967 -9.095 1.00 82.88 138 VAL A CA 1
ATOM 1084 C C . VAL A 1 138 ? -15.363 20.309 -9.974 1.00 82.88 138 VAL A C 1
ATOM 1086 O O . VAL A 1 138 ? -15.177 19.100 -9.900 1.00 82.88 138 VAL A O 1
ATOM 1089 N N . ASP A 1 139 ? -14.613 21.111 -10.731 1.00 79.56 139 ASP A N 1
ATOM 1090 C CA . ASP A 1 139 ? -13.525 20.644 -11.598 1.00 79.56 139 ASP A CA 1
ATOM 1091 C C . ASP A 1 139 ? -12.223 20.343 -10.833 1.00 79.56 139 ASP A C 1
ATOM 1093 O O . ASP A 1 139 ? -11.236 19.902 -11.421 1.00 79.56 139 ASP A O 1
ATOM 1097 N N . CYS A 1 140 ? -12.180 20.603 -9.522 1.00 79.00 140 CYS A N 1
ATOM 1098 C CA . CYS A 1 140 ? -11.009 20.317 -8.709 1.00 79.00 140 CYS A CA 1
ATOM 1099 C C . CYS A 1 140 ? -10.982 18.843 -8.300 1.00 79.00 140 CYS A C 1
ATOM 1101 O O . CYS A 1 140 ? -11.969 18.300 -7.805 1.00 79.00 140 CYS A O 1
ATOM 1103 N N . PHE A 1 141 ? -9.809 18.221 -8.394 1.00 74.50 141 PHE A N 1
ATOM 1104 C CA . PHE A 1 141 ? -9.582 16.847 -7.945 1.00 74.50 141 PHE A CA 1
ATOM 1105 C C . PHE A 1 141 ? -10.008 16.616 -6.480 1.00 74.50 141 PHE A C 1
ATOM 1107 O O . PHE A 1 141 ? -10.566 15.576 -6.134 1.00 74.50 141 PHE A O 1
ATOM 1114 N N . THR A 1 142 ? -9.837 17.622 -5.615 1.00 79.44 142 THR A N 1
ATOM 1115 C CA . THR A 1 142 ? -10.214 17.555 -4.192 1.00 79.44 142 THR A CA 1
ATOM 1116 C C . THR A 1 142 ? -11.728 17.580 -3.946 1.00 79.44 142 THR A C 1
ATOM 1118 O O . THR A 1 142 ? -12.169 17.315 -2.824 1.00 79.44 142 THR A O 1
ATOM 1121 N N . TYR A 1 143 ? -12.556 17.822 -4.970 1.00 83.19 143 TYR A N 1
ATOM 1122 C CA . TYR A 1 143 ? -14.017 17.770 -4.857 1.00 83.19 143 TYR A CA 1
ATOM 1123 C C . TYR A 1 143 ? -14.518 16.383 -4.441 1.00 83.19 143 TYR A C 1
ATOM 1125 O O . TYR A 1 143 ? -15.452 16.277 -3.644 1.00 83.19 143 TYR A O 1
ATOM 1133 N N . GLY A 1 144 ? -13.839 15.314 -4.870 1.00 86.06 144 GLY A N 1
ATOM 1134 C CA . GLY A 1 144 ? -14.125 13.959 -4.396 1.00 86.06 144 GLY A CA 1
ATOM 1135 C C . GLY A 1 144 ? -13.981 13.819 -2.875 1.00 86.06 144 GLY A C 1
ATOM 1136 O O . GLY A 1 144 ? -14.809 13.176 -2.231 1.00 86.06 144 GLY A O 1
ATOM 1137 N N . TYR A 1 145 ? -12.994 14.485 -2.269 1.00 86.50 145 TYR A N 1
ATOM 1138 C CA . TYR A 1 145 ? -12.796 14.472 -0.815 1.00 86.50 145 TYR A CA 1
ATOM 1139 C C . TYR A 1 145 ? -13.883 15.246 -0.074 1.00 86.50 145 TYR A C 1
ATOM 1141 O O . TYR A 1 145 ? -14.328 14.812 0.989 1.00 86.50 145 TYR A O 1
ATOM 1149 N N . TYR A 1 146 ? -14.349 16.355 -0.652 1.00 86.25 146 TYR A N 1
ATOM 1150 C CA . TYR A 1 146 ? -15.491 17.102 -0.132 1.00 86.25 146 TYR A CA 1
ATOM 1151 C C . TYR A 1 146 ? -16.764 16.239 -0.118 1.00 86.25 146 TYR A C 1
ATOM 1153 O O . TYR A 1 146 ? -17.452 16.157 0.901 1.00 86.25 146 TYR A O 1
ATOM 1161 N N . LEU A 1 147 ? -17.042 15.520 -1.211 1.00 91.19 147 LEU A N 1
ATOM 1162 C CA . LEU A 1 147 ? -18.169 14.585 -1.274 1.00 91.19 147 LEU A CA 1
ATOM 1163 C C . LEU A 1 147 ? -18.018 13.427 -0.281 1.00 91.19 147 LEU A C 1
ATOM 1165 O O . LEU A 1 147 ? -18.987 13.072 0.389 1.00 91.19 147 LEU A O 1
ATOM 1169 N N . ALA A 1 148 ? -16.813 12.866 -0.150 1.00 91.62 148 ALA A N 1
ATOM 1170 C CA . ALA A 1 148 ? -16.533 11.810 0.816 1.00 91.62 148 ALA A CA 1
ATOM 1171 C C . ALA A 1 148 ? -16.793 12.280 2.254 1.00 91.62 148 ALA A C 1
ATOM 1173 O O . ALA A 1 148 ? -17.436 11.564 3.015 1.00 91.62 148 ALA A O 1
ATOM 1174 N N . TYR A 1 149 ? -16.374 13.496 2.612 1.00 92.38 149 TYR A N 1
ATOM 1175 C CA . TYR A 1 149 ? -16.656 14.084 3.921 1.00 92.38 149 TYR A CA 1
ATOM 1176 C C . TYR A 1 149 ? -18.162 14.183 4.202 1.00 92.38 149 TYR A C 1
ATOM 1178 O O . TYR A 1 149 ? -18.621 13.746 5.261 1.00 92.38 149 TYR A O 1
ATOM 1186 N N . LEU A 1 150 ? -18.945 14.707 3.250 1.00 94.50 150 LEU A N 1
ATOM 1187 C CA . LEU A 1 150 ? -20.401 14.810 3.395 1.00 94.50 150 LEU A CA 1
ATOM 1188 C C . LEU A 1 150 ? -21.053 13.432 3.519 1.00 94.50 150 LEU A C 1
ATOM 1190 O O . LEU A 1 150 ? -21.937 13.228 4.352 1.00 94.50 150 LEU A O 1
ATOM 1194 N N . TRP A 1 151 ? -20.609 12.480 2.699 1.00 96.50 151 TRP A N 1
ATOM 1195 C CA . TRP A 1 151 ? -21.133 11.123 2.697 1.00 96.50 151 TRP A CA 1
ATOM 1196 C C . TRP A 1 151 ? -20.826 10.397 4.010 1.00 96.50 151 TRP A C 1
ATOM 1198 O O . TRP A 1 151 ? -21.741 9.841 4.612 1.00 96.50 151 TRP A O 1
ATOM 1208 N N . MET A 1 152 ? -19.584 10.459 4.497 1.00 95.94 152 MET A N 1
ATOM 1209 C CA . MET A 1 152 ? -19.143 9.806 5.736 1.00 95.94 152 MET A CA 1
ATOM 1210 C C . MET A 1 152 ? -19.793 10.396 6.993 1.00 95.94 152 MET A C 1
ATOM 1212 O O . MET A 1 152 ? -20.010 9.677 7.968 1.00 95.94 152 MET A O 1
ATOM 1216 N N . ASN A 1 153 ? -20.129 11.689 6.986 1.00 95.81 153 ASN A N 1
ATOM 1217 C CA . ASN A 1 153 ? -20.806 12.346 8.108 1.00 95.81 153 ASN A CA 1
ATOM 1218 C C . ASN A 1 153 ? -22.339 12.304 8.019 1.00 95.81 153 ASN A C 1
ATOM 1220 O O . ASN A 1 153 ? -23.024 12.704 8.961 1.00 95.81 153 ASN A O 1
ATOM 1224 N N . ASN A 1 154 ? -22.905 11.770 6.935 1.00 97.00 154 ASN A N 1
ATOM 1225 C CA . ASN A 1 154 ? -24.343 11.576 6.824 1.00 97.00 154 ASN A CA 1
ATOM 1226 C C . ASN A 1 154 ? -24.833 10.497 7.807 1.00 97.00 154 ASN A C 1
ATOM 1228 O O . ASN A 1 154 ? -24.298 9.389 7.859 1.00 97.00 154 ASN A O 1
ATOM 1232 N N . LYS A 1 155 ? -25.906 10.793 8.552 1.00 96.38 155 LYS A N 1
ATOM 1233 C CA . LYS A 1 155 ? -26.480 9.869 9.542 1.00 96.38 155 LYS A CA 1
ATOM 1234 C C . LYS A 1 155 ? -26.865 8.512 8.940 1.00 96.38 155 LYS A C 1
ATOM 1236 O O . LYS A 1 155 ? -26.536 7.488 9.523 1.00 96.38 155 LYS A O 1
ATOM 1241 N N . MET A 1 156 ? -27.505 8.491 7.767 1.00 97.50 156 MET A N 1
ATOM 1242 C CA . MET A 1 156 ? -27.908 7.239 7.113 1.00 97.50 156 MET A CA 1
ATOM 1243 C C . MET A 1 156 ? -26.692 6.411 6.692 1.00 97.50 156 MET A C 1
ATOM 1245 O O . MET A 1 156 ? -26.696 5.195 6.867 1.00 97.50 156 MET A O 1
ATOM 1249 N N . THR A 1 157 ? -25.635 7.057 6.191 1.00 97.12 157 THR A N 1
ATOM 1250 C CA . THR A 1 157 ? -24.373 6.377 5.869 1.00 97.12 157 THR A CA 1
ATOM 1251 C C . THR A 1 157 ? -23.757 5.747 7.113 1.00 97.12 157 THR A C 1
ATOM 1253 O O . THR A 1 157 ? -23.380 4.579 7.096 1.00 97.12 157 THR A O 1
ATOM 1256 N N . ARG A 1 158 ? -23.685 6.495 8.217 1.00 97.56 158 ARG A N 1
ATOM 1257 C CA . ARG A 1 158 ? -23.105 6.011 9.476 1.00 97.56 158 ARG A CA 1
ATOM 1258 C C . ARG A 1 158 ? -23.906 4.860 10.077 1.00 97.56 158 ARG A C 1
ATOM 1260 O O . ARG A 1 158 ? -23.307 3.882 10.524 1.00 97.56 158 ARG A O 1
ATOM 1267 N N . ASP A 1 159 ? -25.233 4.942 10.013 1.00 97.06 159 ASP A N 1
ATOM 1268 C CA . ASP A 1 159 ? -26.137 3.866 10.423 1.00 97.06 159 ASP A CA 1
ATOM 1269 C C . ASP A 1 159 ? -25.901 2.606 9.552 1.00 97.06 159 ASP A C 1
ATOM 1271 O O . ASP A 1 159 ? -25.756 1.501 10.082 1.00 97.06 159 ASP A O 1
ATOM 1275 N N . ALA A 1 160 ? -25.753 2.760 8.227 1.00 98.00 160 ALA A N 1
ATOM 1276 C CA . ALA A 1 160 ? -25.484 1.659 7.293 1.00 98.00 160 ALA A CA 1
ATOM 1277 C C . ALA A 1 160 ? -24.102 1.005 7.491 1.00 98.00 160 ALA A C 1
ATOM 1279 O O . ALA A 1 160 ? -23.982 -0.221 7.438 1.00 98.00 160 ALA A O 1
ATOM 1280 N N . LEU A 1 161 ? -23.070 1.805 7.777 1.00 96.88 161 LEU A N 1
ATOM 1281 C CA . LEU A 1 161 ? -21.720 1.341 8.121 1.00 96.88 161 LEU A CA 1
ATOM 1282 C C . LEU A 1 161 ? -21.619 0.794 9.556 1.00 96.88 161 LEU A C 1
ATOM 1284 O O . LEU A 1 161 ? -20.561 0.308 9.955 1.00 96.88 161 LEU A O 1
ATOM 1288 N N . ARG A 1 162 ? -22.715 0.841 10.330 1.00 97.31 162 ARG A N 1
ATOM 1289 C CA . ARG A 1 162 ? -22.790 0.414 11.737 1.00 97.31 162 ARG A CA 1
ATOM 1290 C C . ARG A 1 162 ? -21.791 1.146 12.637 1.00 97.31 162 ARG A C 1
ATOM 1292 O O . ARG A 1 162 ? -21.230 0.556 13.565 1.00 97.31 162 ARG A O 1
ATOM 1299 N N . ILE A 1 163 ? -21.581 2.437 12.382 1.00 97.12 163 ILE A N 1
ATOM 1300 C CA . ILE A 1 163 ? -20.757 3.288 13.241 1.00 97.12 163 ILE A CA 1
ATOM 1301 C C . ILE A 1 163 ? -21.491 3.493 14.563 1.00 97.12 163 ILE A C 1
ATOM 1303 O O . ILE A 1 163 ? -22.624 3.968 14.596 1.00 97.12 163 ILE A O 1
ATOM 1307 N N . LYS A 1 164 ? -20.848 3.124 15.670 1.00 93.94 164 LYS A N 1
ATOM 1308 C CA . LYS A 1 164 ? -21.463 3.211 16.992 1.00 93.94 164 LYS A CA 1
ATOM 1309 C C . LYS A 1 164 ? -21.633 4.674 17.414 1.00 93.94 164 LYS A C 1
ATOM 1311 O O . LYS A 1 164 ? -20.691 5.461 17.388 1.00 93.94 164 LYS A O 1
ATOM 1316 N N . GLU A 1 165 ? -22.835 5.037 17.846 1.00 92.44 165 GLU A N 1
ATOM 1317 C CA . GLU A 1 165 ? -23.099 6.379 18.360 1.00 92.44 165 GLU A CA 1
ATOM 1318 C C . GLU A 1 165 ? -22.262 6.665 19.622 1.00 92.44 165 GLU A C 1
ATOM 1320 O O . GLU A 1 165 ? -22.038 5.785 20.460 1.00 92.44 165 GLU A O 1
ATOM 1325 N N . GLY A 1 166 ? -21.749 7.894 19.727 1.00 91.31 166 GLY A N 1
ATOM 1326 C CA . GLY A 1 166 ? -20.899 8.334 20.835 1.00 91.31 166 GLY A CA 1
ATOM 1327 C C . GLY A 1 166 ? -19.431 7.892 20.768 1.00 91.31 166 GLY A C 1
ATOM 1328 O O . GLY A 1 166 ? -18.690 8.193 21.699 1.00 91.31 166 GLY A O 1
ATOM 1329 N N . THR A 1 167 ? -18.981 7.193 19.713 1.00 93.38 167 THR A N 1
ATOM 1330 C CA . THR A 1 167 ? -17.564 6.783 19.590 1.00 93.38 167 THR A CA 1
ATOM 1331 C C . THR A 1 167 ? -16.717 7.754 18.781 1.00 93.38 167 THR A C 1
ATOM 1333 O O . THR A 1 167 ? -15.633 8.128 19.211 1.00 93.38 167 THR A O 1
ATOM 1336 N N . VAL A 1 168 ? -17.208 8.171 17.615 1.00 92.00 168 VAL A N 1
ATOM 1337 C CA . VAL A 1 168 ? -16.567 9.168 16.750 1.00 92.00 168 VAL A CA 1
ATOM 1338 C C . VAL A 1 168 ? -17.592 10.258 16.495 1.00 92.00 168 VAL A C 1
ATOM 1340 O O . VAL A 1 168 ? -18.696 9.943 16.063 1.00 92.00 168 VAL A O 1
ATOM 1343 N N . GLY A 1 169 ? -17.262 11.515 16.789 1.00 90.50 169 GLY A N 1
ATOM 1344 C CA . GLY A 1 169 ? -18.146 12.648 16.505 1.00 90.50 169 GLY A CA 1
ATOM 1345 C C . GLY A 1 169 ? -18.193 12.909 15.005 1.00 90.50 169 GLY A C 1
ATOM 1346 O O . GLY A 1 169 ? -19.050 12.391 14.291 1.00 90.50 169 GLY A O 1
ATOM 1347 N N . GLU A 1 170 ? -17.202 13.644 14.525 1.00 92.06 170 GLU A N 1
ATOM 1348 C CA . GLU A 1 170 ? -17.006 13.962 13.116 1.00 92.06 170 GLU A CA 1
ATOM 1349 C C . GLU A 1 170 ? -15.967 13.029 12.487 1.00 92.06 170 GLU A C 1
ATOM 1351 O O . GLU A 1 170 ? -14.920 12.752 13.077 1.00 92.06 170 GLU A O 1
ATOM 1356 N N . TRP A 1 171 ? -16.266 12.529 11.290 1.00 93.69 171 TRP A N 1
ATOM 1357 C CA . TRP A 1 171 ? -15.289 11.847 10.455 1.00 93.69 171 TRP A CA 1
ATOM 1358 C C . TRP A 1 171 ? -14.518 12.875 9.632 1.00 93.69 171 TRP A C 1
ATOM 1360 O O . TRP A 1 171 ? -15.113 13.705 8.943 1.00 93.69 171 TRP A O 1
ATOM 1370 N N . VAL A 1 172 ? -13.194 12.767 9.655 1.00 89.81 172 VAL A N 1
ATOM 1371 C CA . VAL A 1 172 ? -12.281 13.546 8.815 1.00 89.81 172 VAL A CA 1
ATOM 1372 C C . VAL A 1 172 ? -11.327 12.596 8.098 1.00 89.81 172 VAL A C 1
ATOM 1374 O O . VAL A 1 172 ? -10.888 11.599 8.675 1.00 89.81 172 VAL A O 1
ATOM 1377 N N . ARG A 1 173 ? -10.995 12.901 6.836 1.00 86.50 173 ARG A N 1
ATOM 1378 C CA . ARG A 1 173 ? -10.163 12.026 5.988 1.00 86.50 173 ARG A CA 1
ATOM 1379 C C . ARG A 1 173 ? -8.755 11.838 6.560 1.00 86.50 173 ARG A C 1
ATOM 1381 O O . ARG A 1 173 ? -8.260 10.718 6.613 1.00 86.50 173 ARG A O 1
ATOM 1388 N N . CYS A 1 174 ? -8.107 12.928 6.976 1.00 84.50 174 CYS A N 1
ATOM 1389 C CA . CYS A 1 174 ? -6.734 12.917 7.482 1.00 84.50 174 CYS A CA 1
ATOM 1390 C C . CYS A 1 174 ? -6.639 13.767 8.749 1.00 84.50 174 CYS A C 1
ATOM 1392 O O . CYS A 1 174 ? -6.530 14.982 8.669 1.00 84.50 174 CYS A O 1
ATOM 1394 N N . LYS A 1 175 ? -6.647 13.142 9.925 1.00 80.69 175 LYS A N 1
ATOM 1395 C CA . LYS A 1 175 ? -6.550 13.864 11.199 1.00 80.69 175 LYS A CA 1
ATOM 1396 C C . LYS A 1 175 ? -5.085 14.180 11.530 1.00 80.69 175 LYS A C 1
ATOM 1398 O O . LYS A 1 175 ? -4.310 13.251 11.743 1.00 80.69 175 LYS A O 1
ATOM 1403 N N . LYS A 1 176 ? -4.698 15.464 11.592 1.00 70.19 176 LYS A N 1
ATOM 1404 C CA . LYS A 1 176 ? -3.305 15.872 11.902 1.00 70.19 176 LYS A CA 1
ATOM 1405 C C . LYS A 1 176 ? -2.956 15.743 13.390 1.00 70.19 176 LYS A C 1
ATOM 1407 O O . LYS A 1 176 ? -1.812 15.464 13.723 1.00 70.19 176 LYS A O 1
ATOM 1412 N N . GLU A 1 177 ? -3.933 15.915 14.277 1.00 72.25 177 GLU A N 1
ATOM 1413 C CA . GLU A 1 177 ? -3.745 15.944 15.741 1.00 72.25 177 GLU A CA 1
ATOM 1414 C C . GLU A 1 177 ? -3.835 14.564 16.413 1.00 72.25 177 GLU A C 1
ATOM 1416 O O . GLU A 1 177 ? -4.152 14.453 17.598 1.00 72.25 177 GLU A O 1
ATOM 1421 N N . VAL A 1 178 ? -3.598 13.478 15.675 1.00 77.44 178 VAL A N 1
ATOM 1422 C CA . VAL A 1 178 ? -3.467 12.163 16.315 1.00 77.44 178 VAL A CA 1
ATOM 1423 C C . VAL A 1 178 ? -2.101 12.120 17.009 1.00 77.44 178 VAL A C 1
ATOM 1425 O O . VAL A 1 178 ? -1.098 12.363 16.334 1.00 77.44 178 VAL A O 1
ATOM 1428 N N . PRO A 1 179 ? -2.024 11.829 18.324 1.00 86.69 179 PRO A N 1
ATOM 1429 C CA . PRO A 1 179 ? -0.749 11.655 19.011 1.00 86.69 179 PRO A CA 1
ATOM 1430 C C . PRO A 1 179 ? -0.047 10.415 18.445 1.00 86.69 179 PRO A C 1
ATOM 1432 O O . PRO A 1 179 ? -0.322 9.286 18.840 1.00 86.69 179 PRO A O 1
ATOM 1435 N N . TYR A 1 180 ? 0.806 10.638 17.445 1.00 91.75 180 TYR A N 1
ATOM 1436 C CA . TYR A 1 180 ? 1.476 9.586 16.695 1.00 91.75 180 TYR A CA 1
ATOM 1437 C C . TYR A 1 180 ? 2.989 9.793 16.692 1.00 91.75 180 TYR A C 1
ATOM 1439 O O . TYR A 1 180 ? 3.503 10.772 16.145 1.00 91.75 180 TYR A O 1
ATOM 1447 N N . THR A 1 181 ? 3.714 8.842 17.270 1.00 94.69 181 THR A N 1
ATOM 1448 C CA . THR A 1 181 ? 5.175 8.861 17.323 1.00 94.69 181 THR A CA 1
ATOM 1449 C C . THR A 1 181 ? 5.761 8.144 16.109 1.00 94.69 181 THR A C 1
ATOM 1451 O O . THR A 1 181 ? 5.575 6.945 15.926 1.00 94.69 181 THR A O 1
ATOM 1454 N N . GLN A 1 182 ? 6.533 8.863 15.294 1.00 93.44 182 GLN A N 1
ATOM 1455 C CA . GLN A 1 182 ? 7.266 8.290 14.158 1.00 93.44 182 GLN A CA 1
ATOM 1456 C C . GLN A 1 182 ? 8.564 7.610 14.632 1.00 93.44 182 GLN A C 1
ATOM 1458 O O . GLN A 1 182 ? 9.669 8.100 14.390 1.00 93.44 182 GLN A O 1
ATOM 1463 N N . ASP A 1 183 ? 8.423 6.523 15.388 1.00 95.75 183 ASP A N 1
ATOM 1464 C CA . ASP A 1 183 ? 9.508 5.808 16.064 1.00 95.75 183 ASP A CA 1
ATOM 1465 C C . ASP A 1 183 ? 10.248 4.793 15.172 1.00 95.75 183 ASP A C 1
ATOM 1467 O O . ASP A 1 183 ? 11.292 4.274 15.578 1.00 95.75 183 ASP A O 1
ATOM 1471 N N . MET A 1 184 ? 9.791 4.553 13.936 1.00 95.69 184 MET A N 1
ATOM 1472 C CA . MET A 1 184 ? 10.526 3.764 12.948 1.00 95.69 184 MET A CA 1
ATOM 1473 C C . MET A 1 184 ? 11.253 4.676 11.941 1.00 95.69 184 MET A C 1
ATOM 1475 O O . MET A 1 184 ? 10.635 5.206 11.010 1.00 95.69 184 MET A O 1
ATOM 1479 N N . PRO A 1 185 ? 12.588 4.834 12.042 1.00 93.00 185 PRO A N 1
ATOM 1480 C CA . PRO A 1 185 ? 13.332 5.735 11.162 1.00 93.00 185 PRO A CA 1
ATOM 1481 C C . PRO A 1 185 ? 13.342 5.267 9.701 1.00 93.00 185 PRO A C 1
ATOM 1483 O O . PRO A 1 185 ? 13.180 6.096 8.807 1.00 93.00 185 PRO A O 1
ATOM 1486 N N . SER A 1 186 ? 13.465 3.955 9.470 1.00 95.88 186 SER A N 1
ATOM 1487 C CA . SER A 1 186 ? 13.600 3.356 8.139 1.00 95.88 186 SER A CA 1
ATOM 1488 C C . SER A 1 186 ? 12.848 2.035 8.021 1.00 95.88 186 SER A C 1
ATOM 1490 O O . SER A 1 186 ? 12.947 1.189 8.913 1.00 95.88 186 SER A O 1
ATOM 1492 N N . SER A 1 187 ? 12.147 1.829 6.901 1.00 97.38 187 SER A N 1
ATOM 1493 C CA . SER A 1 187 ? 11.493 0.554 6.578 1.00 97.38 187 SER A CA 1
ATOM 1494 C C . SER A 1 187 ? 12.326 -0.378 5.685 1.00 97.38 187 SER A C 1
ATOM 1496 O O . SER A 1 187 ? 11.987 -1.555 5.525 1.00 97.38 187 SER A O 1
ATOM 1498 N N . ILE A 1 188 ? 13.464 0.094 5.158 1.00 97.50 188 ILE A N 1
ATOM 1499 C CA . ILE A 1 188 ? 14.353 -0.670 4.260 1.00 97.50 188 ILE A CA 1
ATOM 1500 C C . ILE A 1 188 ? 14.796 -2.020 4.865 1.00 97.50 188 ILE A C 1
ATOM 1502 O O . ILE A 1 188 ? 14.764 -3.027 4.146 1.00 97.50 188 ILE A O 1
ATOM 1506 N N . PRO A 1 189 ? 15.171 -2.119 6.162 1.00 97.69 189 PRO A N 1
ATOM 1507 C CA . PRO A 1 189 ? 15.550 -3.404 6.755 1.00 97.69 189 PRO A CA 1
ATOM 1508 C C . PRO A 1 189 ? 14.422 -4.446 6.724 1.00 97.69 189 PRO A C 1
ATOM 1510 O O . PRO A 1 189 ? 14.684 -5.632 6.510 1.00 97.69 189 PRO A O 1
ATOM 1513 N N . TYR A 1 190 ? 13.168 -4.011 6.880 1.00 97.88 190 TYR A N 1
ATOM 1514 C CA . TYR A 1 190 ? 11.993 -4.885 6.845 1.00 97.88 190 TYR A CA 1
ATOM 1515 C C . TYR A 1 190 ? 11.697 -5.366 5.425 1.00 97.88 190 TYR A C 1
ATOM 1517 O O . TYR A 1 190 ? 11.450 -6.557 5.229 1.00 97.88 190 TYR A O 1
ATOM 1525 N N . HIS A 1 191 ? 11.824 -4.484 4.424 1.00 97.88 191 HIS A N 1
ATOM 1526 C CA . HIS A 1 191 ? 11.765 -4.881 3.014 1.00 97.88 191 HIS A CA 1
ATOM 1527 C C . HIS A 1 191 ? 12.776 -5.985 2.705 1.00 97.88 191 HIS A C 1
ATOM 1529 O O . HIS A 1 191 ? 12.384 -7.050 2.226 1.00 97.88 191 HIS A O 1
ATOM 1535 N N . ARG A 1 192 ? 14.053 -5.771 3.060 1.00 97.44 192 ARG A N 1
ATOM 1536 C CA . ARG A 1 192 ? 15.141 -6.738 2.843 1.00 97.44 192 ARG A CA 1
ATOM 1537 C C . ARG A 1 192 ? 14.848 -8.089 3.497 1.00 97.44 192 ARG A C 1
ATOM 1539 O O . ARG A 1 192 ? 15.032 -9.126 2.860 1.00 97.44 192 ARG A O 1
ATOM 1546 N N . ASN A 1 193 ? 14.416 -8.093 4.759 1.00 97.00 193 ASN A N 1
ATOM 1547 C CA . ASN A 1 193 ? 14.114 -9.323 5.493 1.00 97.00 193 ASN A CA 1
ATOM 1548 C C . ASN A 1 193 ? 12.975 -10.112 4.821 1.00 97.00 193 ASN A C 1
ATOM 1550 O O . ASN A 1 193 ? 13.141 -11.289 4.498 1.00 97.00 193 ASN A O 1
ATOM 1554 N N . LEU A 1 194 ? 11.850 -9.455 4.529 1.00 97.69 194 LEU A N 1
ATOM 1555 C CA . LEU A 1 194 ? 10.683 -10.103 3.928 1.00 97.69 194 LEU A CA 1
ATOM 1556 C C . LEU A 1 194 ? 10.974 -10.685 2.543 1.00 97.69 194 LEU A C 1
ATOM 1558 O O . LEU A 1 194 ? 10.626 -11.836 2.279 1.00 97.69 194 LEU A O 1
ATOM 1562 N N . THR A 1 195 ? 11.639 -9.930 1.668 1.00 96.94 195 THR A N 1
ATOM 1563 C CA . THR A 1 195 ? 11.963 -10.420 0.320 1.00 96.94 195 THR A CA 1
ATOM 1564 C C . THR A 1 195 ? 12.939 -11.596 0.378 1.00 96.94 195 THR A C 1
ATOM 1566 O O . THR A 1 195 ? 12.780 -12.564 -0.361 1.00 96.94 195 THR A O 1
ATOM 1569 N N . THR A 1 196 ? 13.899 -11.582 1.314 1.00 95.31 196 THR A N 1
ATOM 1570 C CA . THR A 1 196 ? 14.849 -12.697 1.525 1.00 95.31 196 THR A CA 1
ATOM 1571 C C . THR A 1 196 ? 14.142 -13.963 2.025 1.00 95.31 196 THR A C 1
ATOM 1573 O O . THR A 1 196 ? 14.550 -15.076 1.707 1.00 95.31 196 THR A O 1
ATOM 1576 N N . ARG A 1 197 ? 13.027 -13.811 2.750 1.00 95.25 197 ARG A N 1
ATOM 1577 C CA . ARG A 1 197 ? 12.141 -14.915 3.162 1.00 95.25 197 ARG A CA 1
ATOM 1578 C C . ARG A 1 197 ? 11.177 -15.373 2.059 1.00 95.25 197 ARG A C 1
ATOM 1580 O O . ARG A 1 197 ? 10.360 -16.259 2.290 1.00 95.25 197 ARG A O 1
ATOM 1587 N N . GLY A 1 198 ? 11.269 -14.795 0.861 1.00 95.94 198 GLY A N 1
ATOM 1588 C CA . GLY A 1 198 ? 10.527 -15.219 -0.323 1.00 95.94 198 GLY A CA 1
ATOM 1589 C C . GLY A 1 198 ? 9.136 -14.603 -0.487 1.00 95.94 198 GLY A C 1
ATOM 1590 O O . GLY A 1 198 ? 8.420 -15.027 -1.406 1.00 95.94 198 GLY A O 1
ATOM 1591 N N . TYR A 1 199 ? 8.763 -13.625 0.351 1.00 97.94 199 TYR A N 1
ATOM 1592 C CA . TYR A 1 199 ? 7.541 -12.832 0.183 1.00 97.94 199 TYR A CA 1
ATOM 1593 C C . TYR A 1 199 ? 7.679 -11.893 -1.017 1.00 97.94 199 TYR A C 1
ATOM 1595 O O . TYR A 1 199 ? 8.711 -11.248 -1.196 1.00 97.94 199 TYR A O 1
ATOM 1603 N N . ARG A 1 200 ? 6.632 -11.811 -1.843 1.00 98.06 200 ARG A N 1
ATOM 1604 C CA . ARG A 1 200 ? 6.619 -10.944 -3.030 1.00 98.06 200 ARG A CA 1
ATOM 1605 C C . ARG A 1 200 ? 6.425 -9.483 -2.625 1.00 98.06 200 ARG A C 1
ATOM 1607 O O . ARG A 1 200 ? 5.628 -9.203 -1.732 1.00 98.06 200 ARG A O 1
ATOM 1614 N N . ALA A 1 201 ? 7.088 -8.567 -3.323 1.00 98.50 201 ALA A N 1
ATOM 1615 C CA . ALA A 1 201 ? 6.914 -7.131 -3.131 1.00 98.50 201 ALA A CA 1
ATOM 1616 C C . ALA A 1 201 ? 6.617 -6.446 -4.470 1.00 98.50 201 ALA A C 1
ATOM 1618 O O . ALA A 1 201 ? 7.384 -6.602 -5.421 1.00 98.50 201 ALA A O 1
ATOM 1619 N N . LEU A 1 202 ? 5.518 -5.696 -4.542 1.00 98.69 202 LEU A N 1
ATOM 1620 C CA . LEU A 1 202 ? 5.297 -4.701 -5.592 1.00 98.69 202 LEU A CA 1
ATOM 1621 C C . LEU A 1 202 ? 5.517 -3.321 -4.991 1.00 98.69 202 LEU A C 1
ATOM 1623 O O . LEU A 1 202 ? 4.815 -2.921 -4.068 1.00 98.69 202 LEU A O 1
ATOM 1627 N N . VAL A 1 203 ? 6.478 -2.591 -5.525 1.00 98.69 203 VAL A N 1
ATOM 1628 C CA . VAL A 1 203 ? 6.642 -1.174 -5.232 1.00 98.69 203 VAL A CA 1
ATOM 1629 C C . VAL A 1 203 ? 6.245 -0.415 -6.481 1.00 98.69 203 VAL A C 1
ATOM 1631 O O . VAL A 1 203 ? 6.722 -0.746 -7.564 1.00 98.69 203 VAL A O 1
ATOM 1634 N N . TYR A 1 204 ? 5.382 0.584 -6.359 1.00 98.62 204 TYR A N 1
ATOM 1635 C CA . TYR A 1 204 ? 5.032 1.412 -7.501 1.00 98.62 204 TYR A CA 1
ATOM 1636 C C . TYR A 1 204 ? 5.054 2.898 -7.175 1.00 98.62 204 TYR A C 1
ATOM 1638 O O . TYR A 1 204 ? 4.985 3.297 -6.013 1.00 98.62 204 TYR A O 1
ATOM 1646 N N . SER A 1 205 ? 5.207 3.726 -8.203 1.00 98.31 205 SER A N 1
ATOM 1647 C CA . SER A 1 205 ? 5.147 5.181 -8.066 1.00 98.31 205 SER A CA 1
ATOM 1648 C C . SER A 1 205 ? 4.421 5.807 -9.247 1.00 98.31 205 SER A C 1
ATOM 1650 O O . SER A 1 205 ? 4.761 5.530 -10.397 1.00 98.31 205 SER A O 1
ATOM 1652 N N . GLY A 1 206 ? 3.462 6.686 -8.972 1.00 97.38 206 GLY A N 1
ATOM 1653 C CA . GLY A 1 206 ? 3.031 7.671 -9.957 1.00 97.38 206 GLY A CA 1
ATOM 1654 C C . GLY A 1 206 ? 4.211 8.560 -10.359 1.00 97.38 206 GLY A C 1
ATOM 1655 O O . GLY A 1 206 ? 4.923 9.072 -9.493 1.00 97.38 206 GLY A O 1
ATOM 1656 N N . ASP A 1 207 ? 4.473 8.707 -11.658 1.00 94.38 207 ASP A N 1
ATOM 1657 C CA . ASP A 1 207 ? 5.640 9.460 -12.140 1.00 94.38 207 ASP A CA 1
ATOM 1658 C C . ASP A 1 207 ? 5.474 10.989 -12.066 1.00 94.38 207 ASP A C 1
ATOM 1660 O O . ASP A 1 207 ? 6.453 11.712 -12.255 1.00 94.38 207 ASP A O 1
ATOM 1664 N N . HIS A 1 208 ? 4.275 11.476 -11.729 1.00 92.69 208 HIS A N 1
ATOM 1665 C CA . HIS A 1 208 ? 3.975 12.883 -11.448 1.00 92.69 208 HIS A CA 1
ATOM 1666 C C . HIS A 1 208 ? 3.925 13.197 -9.942 1.00 92.69 208 HIS A C 1
ATOM 1668 O O . HIS A 1 208 ? 3.616 14.327 -9.561 1.00 92.69 208 HIS A O 1
ATOM 1674 N N . ASP A 1 209 ? 4.215 12.233 -9.064 1.00 88.62 209 ASP A N 1
ATOM 1675 C CA . ASP A 1 209 ? 4.277 12.495 -7.629 1.00 88.62 209 ASP A CA 1
ATOM 1676 C C . ASP A 1 209 ? 5.510 13.326 -7.250 1.00 88.62 209 ASP A C 1
ATOM 1678 O O . ASP A 1 209 ? 6.655 12.908 -7.434 1.00 88.62 209 ASP A O 1
ATOM 1682 N N . LEU A 1 210 ? 5.263 14.500 -6.671 1.00 83.62 210 LEU A N 1
ATOM 1683 C CA . LEU A 1 210 ? 6.298 15.391 -6.148 1.00 83.62 210 LEU A CA 1
ATOM 1684 C C . LEU A 1 210 ? 6.520 15.225 -4.637 1.00 83.62 210 LEU A C 1
ATOM 1686 O O . LEU A 1 210 ? 7.536 15.691 -4.124 1.00 83.62 210 LEU A O 1
ATOM 1690 N N . GLN A 1 211 ? 5.600 14.570 -3.920 1.00 83.44 211 GLN A N 1
ATOM 1691 C CA . GLN A 1 211 ? 5.711 14.329 -2.483 1.00 83.44 211 GLN A CA 1
ATOM 1692 C C . GLN A 1 211 ? 6.666 13.169 -2.188 1.00 83.44 211 GLN A C 1
ATOM 1694 O O . GLN A 1 211 ? 7.524 13.291 -1.312 1.00 83.44 211 GLN A O 1
ATOM 1699 N N . VAL A 1 212 ? 6.554 12.071 -2.942 1.00 88.56 212 VAL A N 1
ATOM 1700 C CA . VAL A 1 212 ? 7.491 10.939 -2.913 1.00 88.56 212 VAL A CA 1
ATOM 1701 C C . VAL A 1 212 ? 7.927 10.614 -4.346 1.00 88.56 212 VAL A C 1
ATOM 1703 O O . VAL A 1 212 ? 7.410 9.685 -4.973 1.00 88.56 212 VAL A O 1
ATOM 1706 N N . PRO A 1 213 ? 8.889 11.377 -4.900 1.00 89.19 213 PRO A N 1
ATOM 1707 C CA . PRO A 1 213 ? 9.304 11.207 -6.285 1.00 89.19 213 PRO A CA 1
ATOM 1708 C C . PRO A 1 213 ? 9.771 9.782 -6.576 1.00 89.19 213 PRO A C 1
ATOM 1710 O O . PRO A 1 213 ? 10.550 9.208 -5.818 1.00 89.19 213 PRO A O 1
ATOM 1713 N N . GLN A 1 214 ? 9.414 9.232 -7.739 1.00 92.44 214 GLN A N 1
ATOM 1714 C CA . GLN A 1 214 ? 9.841 7.882 -8.143 1.00 92.44 214 GLN A CA 1
ATOM 1715 C C . GLN A 1 214 ? 11.363 7.646 -8.043 1.00 92.44 214 GLN A C 1
ATOM 1717 O O . GLN A 1 214 ? 11.817 6.515 -7.868 1.00 92.44 214 GLN A O 1
ATOM 1722 N N . LEU A 1 215 ? 12.169 8.710 -8.143 1.00 90.75 215 LEU A N 1
ATOM 1723 C CA . LEU A 1 215 ? 13.621 8.653 -8.003 1.00 90.75 215 LEU A CA 1
ATOM 1724 C C . LEU A 1 215 ? 14.060 8.316 -6.570 1.00 90.75 215 LEU A C 1
ATOM 1726 O O . LEU A 1 215 ? 15.033 7.575 -6.419 1.00 90.75 215 LEU A O 1
ATOM 1730 N N . SER A 1 216 ? 13.356 8.796 -5.533 1.00 90.81 216 SER A N 1
ATOM 1731 C CA . SER A 1 216 ? 13.647 8.398 -4.145 1.00 90.81 216 SER A CA 1
ATOM 1732 C C . SER A 1 216 ? 13.337 6.920 -3.950 1.00 90.81 216 SER A C 1
ATOM 1734 O O . SER A 1 216 ? 14.159 6.185 -3.396 1.00 90.81 216 SER A O 1
ATOM 1736 N N . THR A 1 217 ? 12.211 6.469 -4.511 1.00 95.38 217 THR A N 1
ATOM 1737 C CA . THR A 1 217 ? 11.790 5.068 -4.480 1.00 95.38 217 THR A CA 1
ATOM 1738 C C . THR A 1 217 ? 12.823 4.155 -5.142 1.00 95.38 217 THR A C 1
ATOM 1740 O O . THR A 1 217 ? 13.307 3.196 -4.540 1.00 95.38 217 THR A O 1
ATOM 1743 N N . GLN A 1 218 ? 13.269 4.496 -6.352 1.00 95.44 218 GLN A N 1
ATOM 1744 C CA . GLN A 1 218 ? 14.331 3.751 -7.031 1.00 95.44 218 GLN A CA 1
ATOM 1745 C C . GLN A 1 218 ? 15.657 3.777 -6.259 1.00 95.44 218 GLN A C 1
ATOM 1747 O O . GLN A 1 218 ? 16.371 2.773 -6.236 1.00 95.44 218 GLN A O 1
ATOM 1752 N N . ALA A 1 219 ? 16.011 4.899 -5.626 1.00 94.69 219 ALA A N 1
ATOM 1753 C CA . ALA A 1 219 ? 17.267 5.027 -4.893 1.00 94.69 219 ALA A CA 1
ATOM 1754 C C . ALA A 1 219 ? 17.341 4.076 -3.690 1.00 94.69 219 ALA A C 1
ATOM 1756 O O . ALA A 1 219 ? 18.362 3.404 -3.508 1.00 94.69 219 ALA A O 1
ATOM 1757 N N . TRP A 1 220 ? 16.271 3.960 -2.895 1.00 95.69 220 TRP A N 1
ATOM 1758 C CA . TRP A 1 220 ? 16.274 3.020 -1.775 1.00 95.69 220 TRP A CA 1
ATOM 1759 C C . TRP A 1 220 ? 16.178 1.566 -2.251 1.00 95.69 220 TRP A C 1
ATOM 1761 O O . TRP A 1 220 ? 16.865 0.712 -1.688 1.00 95.69 220 TRP A O 1
ATOM 1771 N N . ILE A 1 221 ? 15.431 1.269 -3.322 1.00 97.44 221 ILE A N 1
ATOM 1772 C CA . ILE A 1 221 ? 15.387 -0.086 -3.900 1.00 97.44 221 ILE A CA 1
ATOM 1773 C C . ILE A 1 221 ? 16.786 -0.509 -4.358 1.00 97.44 221 ILE A C 1
ATOM 1775 O O . ILE A 1 221 ? 17.244 -1.599 -4.019 1.00 97.44 221 ILE A O 1
ATOM 1779 N N . ARG A 1 222 ? 17.524 0.377 -5.041 1.00 96.00 222 ARG A N 1
ATOM 1780 C CA . ARG A 1 222 ? 18.924 0.131 -5.430 1.00 96.00 222 ARG A CA 1
ATOM 1781 C C . ARG A 1 222 ? 19.823 -0.133 -4.220 1.00 96.00 222 ARG A C 1
ATOM 1783 O O . ARG A 1 222 ? 20.724 -0.962 -4.304 1.00 96.00 222 ARG A O 1
ATOM 1790 N N . SER A 1 223 ? 19.548 0.492 -3.072 1.00 96.44 223 SER A N 1
ATOM 1791 C CA . SER A 1 223 ? 20.299 0.252 -1.830 1.00 96.44 223 SER A CA 1
ATOM 1792 C C . SER A 1 223 ? 20.112 -1.160 -1.244 1.00 96.44 223 SER A C 1
ATOM 1794 O O . SER A 1 223 ? 20.924 -1.608 -0.429 1.00 96.44 223 SER A O 1
ATOM 1796 N N . LEU A 1 224 ? 19.088 -1.910 -1.678 1.00 96.75 224 LEU A N 1
ATOM 1797 C CA . LEU A 1 224 ? 18.943 -3.328 -1.330 1.00 96.75 224 LEU A CA 1
ATOM 1798 C C . LEU A 1 224 ? 20.036 -4.198 -1.966 1.00 96.75 224 LEU A C 1
ATOM 1800 O O . LEU A 1 224 ? 20.366 -5.247 -1.408 1.00 96.75 224 LEU A O 1
ATOM 1804 N N . ASN A 1 225 ? 20.644 -3.733 -3.063 1.00 96.88 225 ASN A N 1
ATOM 1805 C CA . ASN A 1 225 ? 21.693 -4.429 -3.807 1.00 96.88 225 ASN A CA 1
ATOM 1806 C C . ASN A 1 225 ? 21.255 -5.821 -4.305 1.00 96.88 225 ASN A C 1
ATOM 1808 O O . ASN A 1 225 ? 21.991 -6.800 -4.193 1.00 96.88 225 ASN A O 1
ATOM 1812 N N . PHE A 1 226 ? 20.021 -5.925 -4.804 1.00 97.44 226 PHE A N 1
ATOM 1813 C CA . PHE A 1 226 ? 19.531 -7.131 -5.470 1.00 97.44 226 PHE A CA 1
ATOM 1814 C C . PHE A 1 226 ? 19.911 -7.109 -6.950 1.00 97.44 226 PHE A C 1
ATOM 1816 O O . PHE A 1 226 ? 19.862 -6.062 -7.593 1.00 97.44 226 PHE A O 1
ATOM 1823 N N . SER A 1 227 ? 20.261 -8.273 -7.496 1.00 97.88 227 SER A N 1
ATOM 1824 C CA . SER A 1 227 ? 20.505 -8.434 -8.930 1.00 97.88 227 SER A CA 1
ATOM 1825 C C . SER A 1 227 ? 19.234 -8.148 -9.730 1.00 97.88 227 SER A C 1
ATOM 1827 O O . SER A 1 227 ? 18.139 -8.508 -9.299 1.00 97.88 227 SER A O 1
ATOM 1829 N N . ILE A 1 228 ? 19.380 -7.522 -10.894 1.00 98.38 228 ILE A N 1
ATOM 1830 C CA . ILE A 1 228 ? 18.281 -7.295 -11.839 1.00 98.38 228 ILE A CA 1
ATOM 1831 C C . ILE A 1 228 ? 17.971 -8.619 -12.550 1.00 98.38 228 ILE A C 1
ATOM 1833 O O . ILE A 1 228 ? 18.888 -9.339 -12.941 1.00 98.38 228 ILE A O 1
ATOM 1837 N N . VAL A 1 229 ? 16.685 -8.949 -12.670 1.00 97.56 229 VAL A N 1
ATOM 1838 C CA . VAL A 1 229 ? 16.180 -10.160 -13.342 1.00 97.56 229 VAL A CA 1
ATOM 1839 C C . VAL A 1 229 ? 15.556 -9.819 -14.695 1.00 97.56 229 VAL A C 1
ATOM 1841 O O . VAL A 1 229 ? 15.785 -10.535 -15.662 1.00 97.56 229 VAL A O 1
ATOM 1844 N N . ASP A 1 230 ? 14.805 -8.721 -14.763 1.00 97.06 230 ASP A N 1
ATOM 1845 C CA . ASP A 1 230 ? 14.242 -8.150 -15.993 1.00 97.06 230 ASP A CA 1
ATOM 1846 C C . ASP A 1 230 ? 14.514 -6.650 -15.946 1.00 97.06 230 ASP A C 1
ATOM 1848 O O . ASP A 1 230 ? 14.123 -5.999 -14.971 1.00 97.06 230 ASP A O 1
ATOM 1852 N N . ASP A 1 231 ? 15.255 -6.146 -16.931 1.00 97.25 231 ASP A N 1
ATOM 1853 C CA . ASP A 1 231 ? 15.760 -4.774 -16.933 1.00 97.25 231 ASP A CA 1
ATOM 1854 C C . ASP A 1 231 ? 14.657 -3.759 -17.263 1.00 97.25 231 ASP A C 1
ATOM 1856 O O . ASP A 1 231 ? 13.552 -4.104 -17.681 1.00 97.25 231 ASP A O 1
ATOM 1860 N N . TRP A 1 232 ? 14.963 -2.485 -17.037 1.00 97.44 232 TRP A N 1
ATOM 1861 C CA . TRP A 1 232 ? 14.058 -1.362 -17.219 1.00 97.44 232 TRP A CA 1
ATOM 1862 C C . TRP A 1 232 ? 13.397 -1.351 -18.603 1.00 97.44 232 TRP A C 1
ATOM 1864 O O . TRP A 1 232 ? 14.042 -1.101 -19.623 1.00 97.44 232 TRP A O 1
ATOM 1874 N N . ARG A 1 233 ? 12.078 -1.555 -18.634 1.00 97.94 233 ARG A N 1
ATOM 1875 C CA . ARG A 1 233 ? 11.286 -1.576 -19.870 1.00 97.94 233 ARG A CA 1
ATOM 1876 C C . ARG A 1 233 ? 9.913 -0.958 -19.680 1.00 97.94 233 ARG A C 1
ATOM 1878 O O . ARG A 1 233 ? 9.383 -0.928 -18.573 1.00 97.94 233 ARG A O 1
ATOM 1885 N N . ALA A 1 234 ? 9.312 -0.498 -20.770 1.00 98.19 234 ALA A N 1
ATOM 1886 C CA . ALA A 1 234 ? 7.927 -0.052 -20.741 1.00 98.19 234 ALA A CA 1
ATOM 1887 C C . ALA A 1 234 ? 6.976 -1.237 -20.493 1.00 98.19 234 ALA A C 1
ATOM 1889 O O . ALA A 1 234 ? 7.180 -2.338 -21.018 1.00 98.19 234 ALA A O 1
ATOM 1890 N N . TRP A 1 235 ? 5.918 -0.998 -19.724 1.00 98.31 235 TRP A N 1
ATOM 1891 C CA . TRP A 1 235 ? 4.763 -1.888 -19.635 1.00 98.31 235 TRP A CA 1
ATOM 1892 C C . TRP A 1 235 ? 3.548 -1.201 -20.258 1.00 98.31 235 TRP A C 1
ATOM 1894 O O . TRP A 1 235 ? 3.458 0.030 -20.281 1.00 98.31 235 TRP A O 1
ATOM 1904 N N . HIS A 1 236 ? 2.649 -1.998 -20.832 1.00 98.06 236 HIS A N 1
ATOM 1905 C CA . HIS A 1 236 ? 1.600 -1.486 -21.712 1.00 98.06 236 HIS A CA 1
ATOM 1906 C C . HIS A 1 236 ? 0.206 -1.922 -21.269 1.00 98.06 236 HIS A C 1
ATOM 1908 O O . HIS A 1 236 ? -0.002 -3.055 -20.813 1.00 98.06 236 HIS A O 1
ATOM 1914 N N . LEU A 1 237 ? -0.759 -1.035 -21.475 1.00 97.56 237 LEU A N 1
ATOM 1915 C CA . LEU A 1 237 ? -2.186 -1.305 -21.376 1.00 97.56 237 LEU A CA 1
ATOM 1916 C C . LEU A 1 237 ? -2.843 -0.764 -22.649 1.00 97.56 237 LEU A C 1
ATOM 1918 O O . LEU A 1 237 ? -2.543 0.349 -23.068 1.00 97.56 237 LEU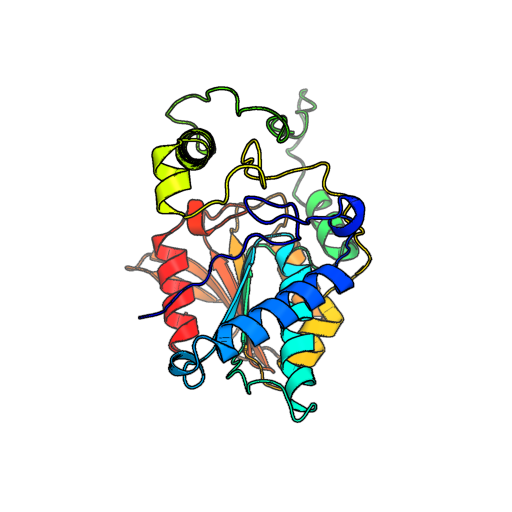 A O 1
ATOM 1922 N N . ASP A 1 238 ? -3.632 -1.603 -23.320 1.00 95.06 238 ASP A N 1
ATOM 1923 C CA . ASP A 1 238 ? -4.390 -1.249 -24.531 1.00 95.06 238 ASP A CA 1
ATOM 1924 C C . ASP A 1 238 ? -3.574 -0.539 -25.629 1.00 95.06 238 ASP A C 1
ATOM 1926 O O . ASP A 1 238 ? -4.021 0.387 -26.302 1.00 95.06 238 ASP A O 1
ATOM 1930 N N . GLY A 1 239 ? -2.335 -1.000 -25.826 1.00 95.00 239 GLY A N 1
ATOM 1931 C CA . GLY A 1 239 ? -1.426 -0.483 -26.852 1.00 95.00 239 GLY A CA 1
ATOM 1932 C C . GLY A 1 239 ? -0.730 0.835 -26.496 1.00 95.00 239 GLY A C 1
ATOM 1933 O O . GLY A 1 239 ? 0.043 1.335 -27.309 1.00 95.00 239 GLY A O 1
ATOM 1934 N N . GLN A 1 240 ? -0.950 1.381 -25.298 1.00 96.38 240 GLN A N 1
ATOM 1935 C CA . GLN A 1 240 ? -0.256 2.561 -24.780 1.00 96.38 240 GLN A CA 1
ATOM 1936 C C . GLN A 1 240 ? 0.727 2.177 -23.675 1.00 96.38 240 GLN A C 1
ATOM 1938 O O . GLN A 1 240 ? 0.511 1.226 -22.924 1.00 96.38 240 GLN A O 1
ATOM 1943 N N . ALA A 1 241 ? 1.832 2.917 -23.575 1.00 97.69 241 ALA A N 1
ATOM 1944 C CA . ALA A 1 241 ? 2.763 2.762 -22.466 1.00 97.69 241 ALA A CA 1
ATOM 1945 C C . ALA A 1 241 ? 2.116 3.309 -21.186 1.00 97.69 241 ALA A C 1
ATOM 1947 O O . ALA A 1 241 ? 1.921 4.516 -21.057 1.00 97.69 241 ALA A O 1
ATOM 1948 N N . ALA A 1 242 ? 1.818 2.418 -20.243 1.00 98.19 242 ALA A N 1
ATOM 1949 C CA . ALA A 1 242 ? 1.221 2.754 -18.952 1.00 98.19 242 ALA A CA 1
ATOM 1950 C C . ALA A 1 242 ? 2.284 3.105 -17.892 1.00 98.19 242 ALA A C 1
ATOM 1952 O O . ALA A 1 242 ? 1.972 3.638 -16.831 1.00 98.19 242 ALA A O 1
ATOM 1953 N N . GLY A 1 243 ? 3.560 2.852 -18.195 1.00 98.19 243 GLY A N 1
ATOM 1954 C CA . GLY A 1 243 ? 4.711 3.242 -17.389 1.00 98.19 243 GLY A CA 1
ATOM 1955 C C . GLY A 1 243 ? 5.922 2.367 -17.691 1.00 98.19 243 GLY A C 1
ATOM 1956 O O . GLY A 1 243 ? 6.017 1.761 -18.759 1.00 98.19 243 GLY A O 1
ATOM 1957 N N . PHE A 1 244 ? 6.845 2.279 -16.738 1.00 98.56 244 PHE A N 1
ATOM 1958 C CA . PHE A 1 244 ? 8.047 1.454 -16.820 1.00 98.56 244 PHE A CA 1
ATOM 1959 C C . PHE A 1 244 ? 8.115 0.464 -15.666 1.00 98.56 244 PHE A C 1
ATOM 1961 O O . PHE A 1 244 ? 7.583 0.717 -14.594 1.00 98.56 244 PHE A O 1
ATOM 1968 N N . THR A 1 245 ? 8.753 -0.678 -15.875 1.00 98.62 245 THR A N 1
ATOM 1969 C CA . THR A 1 245 ? 8.932 -1.702 -14.852 1.00 98.62 245 THR A CA 1
ATOM 1970 C C . THR A 1 245 ? 10.337 -2.277 -14.899 1.00 98.62 245 THR A C 1
ATOM 1972 O O . THR A 1 245 ? 10.993 -2.280 -15.939 1.00 98.62 245 THR A O 1
ATOM 1975 N N . ILE A 1 246 ? 10.792 -2.744 -13.744 1.00 98.44 246 ILE A N 1
ATOM 1976 C CA . ILE A 1 246 ? 12.040 -3.470 -13.546 1.00 98.44 246 ILE A CA 1
ATOM 1977 C C . ILE A 1 246 ? 11.793 -4.524 -12.469 1.00 98.44 246 ILE A C 1
ATOM 1979 O O . ILE A 1 246 ? 11.087 -4.279 -11.481 1.00 98.44 246 ILE A O 1
ATOM 1983 N N . THR A 1 247 ? 12.362 -5.712 -12.650 1.00 98.00 247 THR A N 1
ATOM 1984 C CA . THR A 1 247 ? 12.270 -6.780 -11.652 1.00 98.00 247 THR A CA 1
ATOM 1985 C C . THR A 1 247 ? 13.641 -7.135 -11.115 1.00 98.00 247 THR A C 1
ATOM 1987 O O . THR A 1 247 ? 14.638 -7.172 -11.835 1.00 98.00 247 THR A O 1
ATOM 1990 N N . TYR A 1 248 ? 13.681 -7.404 -9.819 1.00 98.19 248 TYR A N 1
ATOM 1991 C CA . TYR A 1 248 ? 14.883 -7.771 -9.097 1.00 98.19 248 TYR A CA 1
ATOM 1992 C C . TYR A 1 248 ? 14.759 -9.195 -8.560 1.00 98.19 248 TYR A C 1
ATOM 1994 O O . TYR A 1 248 ? 13.664 -9.748 -8.392 1.00 98.19 248 TYR A O 1
ATOM 2002 N N . ALA A 1 249 ? 15.905 -9.777 -8.212 1.00 97.19 249 ALA A N 1
ATOM 2003 C CA . ALA A 1 249 ? 15.972 -10.974 -7.393 1.00 97.19 249 ALA A CA 1
ATOM 2004 C C . ALA A 1 249 ? 15.168 -10.782 -6.091 1.00 97.19 249 ALA A C 1
ATOM 2006 O O . ALA A 1 249 ? 14.829 -9.668 -5.690 1.00 97.19 249 ALA A O 1
ATOM 2007 N N . ASN A 1 250 ? 14.850 -11.887 -5.414 1.00 96.75 250 ASN A N 1
ATOM 2008 C CA . ASN A 1 250 ? 14.009 -11.888 -4.208 1.00 96.75 250 ASN A CA 1
ATOM 2009 C C . ASN A 1 250 ? 12.564 -11.400 -4.442 1.00 96.75 250 ASN A C 1
ATOM 2011 O O . ASN A 1 250 ? 11.898 -10.957 -3.509 1.00 96.75 250 ASN A O 1
ATOM 2015 N N . LYS A 1 251 ? 12.054 -11.541 -5.677 1.00 96.38 251 LYS A N 1
ATOM 2016 C CA . LYS A 1 251 ? 10.650 -11.287 -6.055 1.00 96.38 251 LYS A CA 1
ATOM 2017 C C . LYS A 1 251 ? 10.178 -9.852 -5.768 1.00 96.38 251 LYS A C 1
ATOM 2019 O O . LYS A 1 251 ? 9.021 -9.652 -5.381 1.00 96.38 251 LYS A O 1
ATOM 2024 N N . LEU A 1 252 ? 11.066 -8.875 -5.952 1.00 98.31 252 LEU A N 1
ATOM 2025 C CA . LEU A 1 252 ? 10.736 -7.453 -5.883 1.00 98.31 252 LEU A CA 1
ATOM 2026 C C . LEU A 1 252 ? 10.510 -6.916 -7.299 1.00 98.31 252 LEU A C 1
ATOM 2028 O O . LEU A 1 252 ? 11.389 -7.001 -8.154 1.00 98.31 252 LEU A O 1
ATOM 2032 N N . THR A 1 253 ? 9.334 -6.345 -7.529 1.00 98.62 253 THR A N 1
ATOM 2033 C CA . THR A 1 253 ? 8.981 -5.634 -8.761 1.00 98.62 253 THR A CA 1
ATOM 2034 C C . THR A 1 253 ? 8.856 -4.154 -8.444 1.00 98.62 253 THR A C 1
ATOM 2036 O O . THR A 1 253 ? 8.157 -3.796 -7.496 1.00 98.62 253 THR A O 1
ATOM 2039 N N . PHE A 1 254 ? 9.508 -3.306 -9.237 1.00 98.62 254 PHE A N 1
ATOM 2040 C CA . PHE A 1 254 ? 9.236 -1.875 -9.258 1.00 98.62 254 PHE A CA 1
ATOM 2041 C C . PHE A 1 254 ? 8.488 -1.508 -10.541 1.00 98.62 254 PHE A C 1
ATOM 2043 O O . PHE A 1 254 ? 8.806 -2.028 -11.615 1.00 98.62 254 PHE A O 1
ATOM 2050 N N . ALA A 1 255 ? 7.496 -0.629 -10.433 1.00 98.62 255 ALA A N 1
ATOM 2051 C CA . ALA A 1 255 ? 6.756 -0.108 -11.573 1.00 98.62 255 ALA A CA 1
ATOM 2052 C C . ALA A 1 255 ? 6.452 1.385 -11.419 1.00 98.62 255 ALA A C 1
ATOM 2054 O O . ALA A 1 255 ? 6.194 1.877 -10.325 1.00 98.62 255 ALA A O 1
ATOM 2055 N N . THR A 1 256 ? 6.447 2.114 -12.523 1.00 98.56 256 THR A N 1
ATOM 2056 C CA . THR A 1 256 ? 5.932 3.479 -12.587 1.00 98.56 256 THR A CA 1
ATOM 2057 C C . THR A 1 256 ? 4.542 3.457 -13.200 1.00 98.56 256 THR A C 1
ATOM 2059 O O . THR A 1 256 ? 4.243 2.578 -14.011 1.00 98.56 256 THR A O 1
ATOM 2062 N N . VAL A 1 257 ? 3.707 4.425 -12.836 1.00 98.62 257 VAL A N 1
ATOM 2063 C CA . VAL A 1 257 ? 2.408 4.665 -13.470 1.00 98.62 257 VAL A CA 1
ATOM 2064 C C . VAL A 1 257 ? 2.459 6.038 -14.127 1.00 98.62 257 VAL A C 1
ATOM 2066 O O . VAL A 1 257 ? 2.581 7.054 -13.439 1.00 98.62 257 VAL A O 1
ATOM 2069 N N . LYS A 1 258 ? 2.420 6.050 -15.460 1.00 97.75 258 LYS A N 1
ATOM 2070 C CA . LYS A 1 258 ? 2.527 7.253 -16.285 1.00 97.75 258 LYS A CA 1
ATOM 2071 C C . LYS A 1 258 ? 1.331 8.166 -16.044 1.00 97.75 258 LYS A C 1
ATOM 2073 O O . LYS A 1 258 ? 0.197 7.743 -16.216 1.00 97.75 258 LYS A O 1
ATOM 2078 N N . GLY A 1 259 ? 1.579 9.422 -15.687 1.00 94.44 259 GLY A N 1
ATOM 2079 C CA . GLY A 1 259 ? 0.528 10.384 -15.354 1.00 94.44 259 GLY A CA 1
ATOM 2080 C C . GLY A 1 259 ? -0.111 10.154 -13.982 1.00 94.44 259 GLY A C 1
ATOM 2081 O O . GLY A 1 259 ? -1.120 10.789 -13.671 1.00 94.44 259 GLY A O 1
ATOM 2082 N N . GLY A 1 260 ? 0.442 9.251 -13.165 1.00 95.06 260 GLY A N 1
ATOM 2083 C CA . GLY A 1 260 ? -0.012 9.011 -11.798 1.00 95.06 260 GLY A CA 1
ATOM 2084 C C . GLY A 1 260 ? 0.542 10.056 -10.829 1.00 95.06 260 GLY A C 1
ATOM 2085 O O . GLY A 1 260 ? 1.740 10.333 -10.845 1.00 95.06 260 GLY A O 1
ATOM 2086 N N . GLY A 1 261 ? -0.314 10.617 -9.971 1.00 91.06 261 GLY A N 1
ATOM 2087 C CA . GLY A 1 261 ? 0.099 11.473 -8.852 1.00 91.06 261 GLY A CA 1
ATOM 2088 C C . GLY A 1 261 ? 0.516 10.675 -7.610 1.00 91.06 261 GLY A C 1
ATOM 2089 O O . GLY A 1 261 ? 0.907 9.513 -7.717 1.00 91.06 261 GLY A O 1
ATOM 2090 N N . HIS A 1 262 ? 0.424 11.298 -6.428 1.00 92.69 262 HIS A N 1
ATOM 2091 C CA . HIS A 1 262 ? 0.828 10.674 -5.159 1.00 92.69 262 HIS A CA 1
ATOM 2092 C C . HIS A 1 262 ? 0.028 9.403 -4.856 1.00 92.69 262 HIS A C 1
ATOM 2094 O O . HIS A 1 262 ? 0.599 8.353 -4.606 1.00 92.69 262 HIS A O 1
ATOM 2100 N N . THR A 1 263 ? -1.293 9.483 -4.971 1.00 92.31 263 THR A N 1
ATOM 2101 C CA . THR A 1 263 ? -2.223 8.354 -4.910 1.00 92.31 263 THR A CA 1
ATOM 2102 C C . THR A 1 263 ? -2.524 7.877 -6.327 1.00 92.31 263 THR A C 1
ATOM 2104 O O . THR A 1 263 ? -3.601 8.131 -6.862 1.00 92.31 263 THR A O 1
ATOM 2107 N N . ALA A 1 264 ? -1.566 7.212 -6.983 1.00 95.06 264 ALA A N 1
ATOM 2108 C CA . ALA A 1 264 ? -1.661 6.873 -8.411 1.00 95.06 264 ALA A CA 1
ATOM 2109 C C . ALA A 1 264 ? -3.015 6.259 -8.862 1.00 95.06 264 ALA A C 1
ATOM 2111 O O . ALA A 1 264 ? -3.496 6.666 -9.923 1.00 95.06 264 ALA A O 1
ATOM 2112 N N . PRO A 1 265 ? -3.690 5.380 -8.083 1.00 95.44 265 PRO A N 1
ATOM 2113 C CA . PRO A 1 265 ? -5.003 4.839 -8.453 1.00 95.44 265 PRO A CA 1
ATOM 2114 C C . PRO A 1 265 ? -6.131 5.873 -8.569 1.00 95.44 265 PRO A C 1
ATOM 2116 O O . PRO A 1 265 ? -7.123 5.600 -9.234 1.00 95.44 265 PRO A O 1
ATOM 2119 N N . GLU A 1 266 ? -6.008 7.041 -7.936 1.00 91.88 266 GLU A N 1
ATOM 2120 C CA . GLU A 1 266 ? -6.988 8.126 -8.066 1.00 91.88 266 GLU A CA 1
ATOM 2121 C C . GLU A 1 266 ? -6.807 8.918 -9.380 1.00 91.88 266 GLU A C 1
ATOM 2123 O O . GLU A 1 266 ? -7.748 9.561 -9.838 1.00 91.88 266 GLU A O 1
ATOM 2128 N N . TYR A 1 267 ? -5.621 8.852 -10.002 1.00 91.81 267 TYR A N 1
ATOM 2129 C CA . TYR A 1 267 ? -5.300 9.536 -11.264 1.00 91.81 267 TYR A CA 1
ATOM 2130 C C . TYR A 1 267 ? -5.397 8.609 -12.478 1.00 91.81 267 TYR A C 1
ATOM 2132 O O . TYR A 1 267 ? -5.877 9.023 -13.527 1.00 91.81 267 TYR A O 1
ATOM 2140 N N . GLN A 1 268 ? -4.912 7.375 -12.333 1.00 96.75 268 GLN A N 1
ATOM 2141 C CA . GLN A 1 268 ? -4.780 6.377 -13.400 1.00 96.75 268 GLN A CA 1
ATOM 2142 C C . GLN A 1 268 ? -5.384 5.040 -12.925 1.00 96.75 268 GLN A C 1
ATOM 2144 O O . GLN A 1 268 ? -4.652 4.089 -12.613 1.00 96.75 268 GLN A O 1
ATOM 2149 N N . PRO A 1 269 ? -6.719 4.976 -12.732 1.00 96.62 269 PRO A N 1
ATOM 2150 C CA . PRO A 1 269 ? -7.380 3.827 -12.114 1.00 96.62 269 PRO A CA 1
ATOM 2151 C C . PRO A 1 269 ? -7.295 2.555 -12.964 1.00 96.62 269 PRO A C 1
ATOM 2153 O O . PRO A 1 269 ? -7.150 1.465 -12.406 1.00 96.62 269 PRO A O 1
ATOM 2156 N N . GLU A 1 270 ? -7.363 2.671 -14.292 1.00 97.69 270 GLU A N 1
ATOM 2157 C CA . GLU A 1 270 ? -7.336 1.527 -15.213 1.00 97.69 270 GLU A CA 1
ATOM 2158 C C . GLU A 1 270 ? -5.952 0.867 -15.223 1.00 97.69 270 GLU A C 1
ATOM 2160 O O . GLU A 1 270 ? -5.820 -0.347 -15.042 1.00 97.69 270 GLU A O 1
ATOM 2165 N N . GLU A 1 271 ? -4.905 1.683 -15.311 1.00 98.31 271 GLU A N 1
ATOM 2166 C CA . GLU A 1 271 ? -3.502 1.295 -15.249 1.00 98.31 271 GLU A CA 1
ATOM 2167 C C . GLU A 1 271 ? -3.173 0.657 -13.900 1.00 98.31 271 GLU A C 1
ATOM 2169 O O . GLU A 1 271 ? -2.588 -0.429 -13.845 1.00 98.31 271 GLU A O 1
ATOM 2174 N N . CYS A 1 272 ? -3.584 1.290 -12.797 1.00 98.06 272 CYS A N 1
ATOM 2175 C CA . CYS A 1 272 ? -3.337 0.763 -11.458 1.00 98.06 272 CYS A CA 1
ATOM 2176 C C . CYS A 1 272 ? -4.072 -0.560 -11.218 1.00 98.06 272 CYS A C 1
ATOM 2178 O O . CYS A 1 272 ? -3.497 -1.485 -10.636 1.00 98.06 272 CYS A O 1
ATOM 2180 N N . PHE A 1 273 ? -5.315 -0.685 -11.695 1.00 97.69 273 PHE A N 1
ATOM 2181 C CA . PHE A 1 273 ? -6.064 -1.936 -11.630 1.00 97.69 273 PHE A CA 1
ATOM 2182 C C . PHE A 1 273 ? -5.369 -3.040 -12.432 1.00 97.69 273 PHE A C 1
ATOM 2184 O O . PHE A 1 273 ? -5.135 -4.126 -11.895 1.00 97.69 273 PHE A O 1
ATOM 2191 N N . ALA A 1 274 ? -4.982 -2.766 -13.681 1.00 98.12 274 ALA A N 1
ATOM 2192 C CA . ALA A 1 274 ? -4.293 -3.728 -14.533 1.00 98.12 274 ALA A CA 1
ATOM 2193 C C . ALA A 1 274 ? -2.950 -4.166 -13.928 1.00 98.12 274 ALA A C 1
ATOM 2195 O O . ALA A 1 274 ? -2.647 -5.361 -13.899 1.00 98.12 274 ALA A O 1
ATOM 2196 N N . MET A 1 275 ? -2.171 -3.224 -13.391 1.00 98.44 275 MET A N 1
ATOM 2197 C CA . MET A 1 275 ? -0.909 -3.499 -12.706 1.00 98.44 275 MET A CA 1
ATOM 2198 C C . MET A 1 275 ? -1.117 -4.41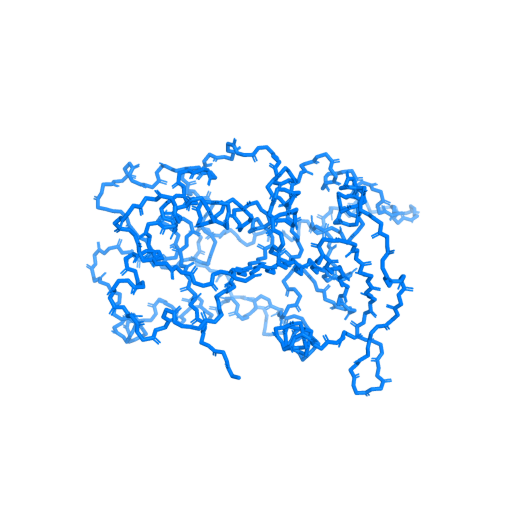5 -11.493 1.00 98.44 275 MET A C 1
ATOM 2200 O O . MET A 1 275 ? -0.469 -5.461 -11.384 1.00 98.44 275 MET A O 1
ATOM 2204 N N . ALA A 1 276 ? -2.041 -4.056 -10.596 1.00 97.56 276 ALA A N 1
ATOM 2205 C CA . ALA A 1 276 ? -2.332 -4.843 -9.403 1.00 97.56 276 ALA A CA 1
ATOM 2206 C C . ALA A 1 276 ? -2.860 -6.238 -9.767 1.00 97.56 276 ALA A C 1
ATOM 2208 O O . ALA A 1 276 ? -2.404 -7.234 -9.206 1.00 97.56 276 ALA A O 1
ATOM 2209 N N . GLN A 1 277 ? -3.771 -6.332 -10.738 1.00 97.69 277 GLN A N 1
ATOM 2210 C CA . GLN A 1 277 ? -4.336 -7.599 -11.192 1.00 97.69 277 GLN A CA 1
ATOM 2211 C C . GLN A 1 277 ? -3.266 -8.513 -11.794 1.00 97.69 277 GLN A C 1
ATOM 2213 O O . GLN A 1 277 ? -3.150 -9.666 -11.376 1.00 97.69 277 GLN A O 1
ATOM 2218 N N . ARG A 1 278 ? -2.455 -8.009 -12.736 1.00 97.81 278 ARG A N 1
ATOM 2219 C CA . ARG A 1 278 ? -1.361 -8.781 -13.348 1.00 97.81 278 ARG A CA 1
ATOM 2220 C C . ARG A 1 278 ? -0.396 -9.275 -12.277 1.00 97.81 278 ARG A C 1
ATOM 2222 O O . ARG A 1 278 ? -0.089 -10.466 -12.235 1.00 97.81 278 ARG A O 1
ATOM 2229 N N . TRP A 1 279 ? 0.008 -8.406 -11.351 1.00 98.00 279 TRP A N 1
ATOM 2230 C CA . TRP A 1 279 ? 0.910 -8.799 -10.276 1.00 98.00 279 TRP A CA 1
ATOM 2231 C C . TRP A 1 279 ? 0.287 -9.849 -9.342 1.00 98.00 279 TRP A C 1
ATOM 2233 O O . TRP A 1 279 ? 0.935 -10.859 -9.050 1.00 98.00 279 TRP A O 1
ATOM 2243 N N . LEU A 1 280 ? -0.960 -9.688 -8.896 1.00 97.06 280 LEU A N 1
ATOM 2244 C CA . LEU A 1 280 ? -1.638 -10.675 -8.042 1.00 97.06 280 LEU A CA 1
ATOM 2245 C C . LEU A 1 280 ? -1.775 -12.041 -8.738 1.00 97.06 280 LEU A C 1
ATOM 2247 O O . LEU A 1 280 ? -1.537 -13.071 -8.106 1.00 97.06 280 LEU A O 1
ATOM 2251 N N . ASP A 1 281 ? -2.027 -12.048 -10.047 1.00 96.69 281 ASP A N 1
ATOM 2252 C CA . ASP A 1 281 ? -2.131 -13.254 -10.879 1.00 96.69 281 ASP A CA 1
ATOM 2253 C C . ASP A 1 281 ? -0.772 -13.906 -11.221 1.00 96.69 281 ASP A C 1
ATOM 2255 O O . ASP A 1 281 ? -0.740 -14.961 -11.852 1.00 96.69 281 ASP A O 1
ATOM 2259 N N . ASN A 1 282 ? 0.358 -13.318 -10.808 1.00 95.56 282 ASN A N 1
ATOM 2260 C CA . ASN A 1 282 ? 1.716 -13.698 -11.241 1.00 95.56 282 ASN A CA 1
ATOM 2261 C C . ASN A 1 282 ? 1.935 -13.569 -12.761 1.00 95.56 282 ASN A C 1
ATOM 2263 O O . ASN A 1 282 ? 2.721 -14.313 -13.346 1.00 95.56 282 ASN A O 1
ATOM 2267 N N . LYS A 1 283 ? 1.247 -12.626 -13.404 1.00 96.25 283 LYS A N 1
ATOM 2268 C CA . LYS A 1 283 ? 1.462 -12.267 -14.806 1.00 96.25 283 LYS A CA 1
ATOM 2269 C C . LYS A 1 283 ? 2.484 -11.125 -14.905 1.00 96.25 283 LYS A C 1
ATOM 2271 O O . LYS A 1 283 ? 2.544 -10.290 -13.998 1.00 96.25 283 LYS A O 1
ATOM 2276 N N . PRO A 1 284 ? 3.279 -11.070 -15.986 1.00 91.81 284 PRO A N 1
ATOM 2277 C CA . PRO A 1 284 ? 4.149 -9.931 -16.257 1.00 91.81 284 PRO A CA 1
ATOM 2278 C C . PRO A 1 284 ? 3.353 -8.630 -16.382 1.00 91.81 284 PRO A C 1
ATOM 2280 O O . PRO A 1 284 ? 2.198 -8.650 -16.815 1.00 91.81 284 PRO A O 1
ATOM 2283 N N . LEU A 1 285 ? 3.995 -7.515 -16.028 1.00 92.69 285 LEU A N 1
ATOM 2284 C CA . LEU A 1 285 ? 3.535 -6.174 -16.391 1.00 92.69 285 LEU A CA 1
ATOM 2285 C C . LEU A 1 285 ? 3.838 -5.887 -17.858 1.00 92.69 285 LEU A C 1
ATOM 2287 O O . LEU A 1 285 ? 4.989 -6.159 -18.288 1.00 92.69 285 LEU A O 1
#

Radius of gyration: 19.98 Å; chains: 1; bounding box: 50×59×54 Å

InterPro domains:
  IPR001563 Peptidase S10, serine carboxypeptidase [PF00450] (1-104)
  IPR001563 Peptidase S10, serine carboxypeptidase [PF00450] (134-282)
  IPR001563 Peptidase S10, serine carboxypeptidase [PR00724] (7-17)
  IPR001563 Peptidase S10, serine carboxypeptidase [PR00724] (42-67)
  IPR001563 Peptidase S10, serine carboxypeptidase [PR00724] (252-265)
  IPR001563 Peptidase S10, serine carboxypeptidase [PTHR11802] (2-269)
  IPR029058 Alpha/Beta hydrolase fold [G3DSA:3.40.50.1820] (1-107)
  IPR029058 Alpha/Beta hydrolase fold [G3DSA:3.40.50.1820] (108-285)
  IPR029058 Alpha/Beta hydrolase fold [SSF53474] (2-284)
  IPR033124 Serine carboxypeptidases, histidine active site [PS00560] (252-269)

Organism: Triticum turgidum subsp. durum (NCBI:txid4567)

Secondary structure (DSSP, 8-state):
---------STTSTT---SSGGGG-EEHHHHHHHHHHHHHHHHHH-GGGTTS-EEEEEETTHHHHHHHHHHHHHHHTTSTTS----EEEEEEES----HHHHHHHHHSSPPPPP-S------------TTSPPP---TTSTTHHHHHHHHHHH-HHHHHHTTPPTTT-SS--SS-TTS-EE-----SHHHHHHHHHTT-EEEEEEETT-SSS-HHHHHHHHHHT-PPEEEEEEEEEETTEEEEEEEEEGGGEEEEEETT--TTHHHH-HHHHHHHHHHHHTT---

Sequence (285 aa):
MASIIFLDSPVCSGFSYARDPKGCDVGDYSSSLQVQRFLNKWFTHHPQYLSNPFYLGGDSYAGKVIPLIATYMSQGTEKRDQPLINLKGYLIGNPITEPKFDKKCVVAIPEPIDDAIRRKFLLEESIEPNEAPGRPTVDCFTYGYYLAYLWMNNKMTRDALRIKEGTVGEWVRCKKEVPYTQDMPSSIPYHRNLTTRGYRALVYSGDHDLQVPQLSTQAWIRSLNFSIVDDWRAWHLDGQAAGFTITYANKLTFATVKGGGHTAPEYQPEECFAMAQRWLDNKPL

pLDDT: mean 87.82, std 16.74, range [34.81, 98.69]